Protein AF-A0A554MGL2-F1 (afdb_monomer_lite)

Foldseek 3Di:
DPVVVVVVVVVVVVVVVVVVVVVVVCVVVVDDPDDDPDDPPDDDDDDDDDDDDDDDDDPDLQFDKDKAFADPQAWEFEAAPVHRQVPPDPPPPDDDDDDPDAPQKKKKWKFFWQAADPVRRMTMTTGSDIGIDRDDDDETHDTDDSVLDGGRWIKMWMHGAPPVRHHDSHHTRYMYTHDHPVSSVVRVVVVVD

Structure (mmCIF, N/CA/C/O backbone):
data_AF-A0A554MGL2-F1
#
_entry.id   AF-A0A554MGL2-F1
#
loop_
_atom_site.group_PDB
_atom_site.id
_atom_site.type_symbol
_atom_site.label_atom_id
_atom_site.label_alt_id
_atom_site.label_comp_id
_atom_site.label_asym_id
_atom_site.label_entity_id
_atom_site.label_seq_id
_atom_site.pdbx_PDB_ins_code
_atom_site.Cartn_x
_atom_site.Cartn_y
_atom_site.Cartn_z
_atom_site.occupancy
_atom_site.B_iso_or_equiv
_atom_site.auth_seq_id
_atom_site.auth_comp_id
_atom_site.auth_asym_id
_atom_site.auth_atom_id
_atom_site.pdbx_PDB_model_num
ATOM 1 N N . MET A 1 1 ? 42.788 -25.559 46.592 1.00 55.12 1 MET A N 1
ATOM 2 C CA . MET A 1 1 ? 42.283 -26.409 45.483 1.00 55.12 1 MET A CA 1
ATOM 3 C C . MET A 1 1 ? 41.219 -25.707 44.618 1.00 55.12 1 MET A C 1
ATOM 5 O O . MET A 1 1 ? 40.529 -26.369 43.861 1.00 55.12 1 MET A O 1
ATOM 9 N N . THR A 1 2 ? 41.114 -24.373 44.649 1.00 57.44 2 THR A N 1
ATOM 10 C CA . THR A 1 2 ? 39.967 -23.635 44.075 1.00 57.44 2 THR A CA 1
ATOM 11 C C . THR A 1 2 ? 40.204 -23.134 42.642 1.00 57.44 2 THR A C 1
ATOM 13 O O . THR A 1 2 ? 39.276 -23.071 41.843 1.00 57.44 2 THR A O 1
ATOM 16 N N . ASN A 1 3 ? 41.461 -22.876 42.265 1.00 60.62 3 ASN A N 1
ATOM 17 C CA . ASN A 1 3 ? 41.794 -22.294 40.956 1.00 60.62 3 ASN A CA 1
ATOM 18 C C . ASN A 1 3 ? 41.557 -23.266 39.789 1.00 60.62 3 ASN A C 1
ATOM 20 O O . ASN A 1 3 ? 41.194 -22.839 38.701 1.00 60.62 3 ASN A O 1
ATOM 24 N N . LYS A 1 4 ? 41.696 -24.579 40.021 1.00 63.41 4 LYS A N 1
ATOM 25 C CA . LYS A 1 4 ? 41.492 -25.602 38.980 1.00 63.41 4 LYS A CA 1
ATOM 26 C C . LYS A 1 4 ? 40.021 -25.738 38.570 1.00 63.41 4 LYS A C 1
ATOM 28 O O . LYS A 1 4 ? 39.743 -25.978 37.401 1.00 63.41 4 LYS A O 1
ATOM 33 N N . LEU A 1 5 ? 39.094 -25.545 39.513 1.00 68.38 5 LEU A N 1
ATOM 34 C CA . LEU A 1 5 ? 37.655 -25.573 39.237 1.00 68.38 5 LEU A CA 1
ATOM 35 C C . LEU A 1 5 ? 37.225 -24.335 38.449 1.00 68.38 5 LEU A C 1
ATOM 37 O O . LEU A 1 5 ? 36.499 -24.461 37.474 1.00 68.38 5 LEU A O 1
ATOM 41 N N . PHE A 1 6 ? 37.741 -23.156 38.807 1.00 73.06 6 PHE A N 1
ATOM 42 C CA . PHE A 1 6 ? 37.415 -21.914 38.105 1.00 73.06 6 PHE A CA 1
ATOM 43 C C . PHE A 1 6 ? 37.906 -21.918 36.650 1.00 73.06 6 PHE A C 1
ATOM 45 O O . PHE A 1 6 ? 37.160 -21.561 35.740 1.00 73.06 6 PHE A O 1
ATOM 52 N N . THR A 1 7 ? 39.128 -22.409 36.409 1.00 75.44 7 THR A N 1
ATOM 53 C CA . THR A 1 7 ? 39.652 -22.585 35.048 1.00 75.44 7 THR A CA 1
ATOM 54 C C . THR A 1 7 ? 38.822 -23.590 34.247 1.00 75.44 7 THR A C 1
ATOM 56 O O . THR A 1 7 ? 38.520 -23.326 33.086 1.00 75.44 7 THR A O 1
ATOM 59 N N . ALA A 1 8 ? 38.397 -24.704 34.853 1.00 78.62 8 ALA A N 1
ATOM 60 C CA . ALA A 1 8 ? 37.546 -25.683 34.177 1.00 78.62 8 ALA A CA 1
ATOM 61 C C . ALA A 1 8 ? 36.187 -25.082 33.774 1.00 78.62 8 ALA A C 1
ATOM 63 O O . ALA A 1 8 ? 35.752 -25.266 32.638 1.00 78.62 8 ALA A O 1
ATOM 64 N N . THR A 1 9 ? 35.553 -24.301 34.655 1.00 82.81 9 THR A N 1
ATOM 65 C CA . THR A 1 9 ? 34.273 -23.640 34.362 1.00 82.81 9 THR A CA 1
ATOM 66 C C . THR A 1 9 ? 34.389 -22.641 33.211 1.00 82.81 9 THR A C 1
ATOM 68 O O . THR A 1 9 ? 33.529 -22.627 32.334 1.00 82.81 9 THR A O 1
ATOM 71 N N . ILE A 1 10 ? 35.461 -21.839 33.168 1.00 84.06 10 ILE A N 1
ATOM 72 C CA . ILE A 1 10 ? 35.683 -20.870 32.082 1.00 84.06 10 ILE A CA 1
ATOM 73 C C . ILE A 1 10 ? 35.871 -21.584 30.742 1.00 84.06 10 ILE A C 1
ATOM 75 O O . ILE A 1 10 ? 35.271 -21.184 29.747 1.00 84.06 10 ILE A O 1
ATOM 79 N N . VAL A 1 11 ? 36.660 -22.661 30.710 1.00 85.31 11 VAL A N 1
ATOM 80 C CA . VAL A 1 11 ? 36.894 -23.428 29.477 1.00 85.31 11 VAL A CA 1
ATOM 81 C C . VAL A 1 11 ? 35.590 -24.035 28.952 1.00 85.31 11 VAL A C 1
ATOM 83 O O . VAL A 1 11 ? 35.324 -23.959 27.754 1.00 85.31 11 VAL A O 1
ATOM 86 N N . ILE A 1 12 ? 34.735 -24.563 29.835 1.00 86.94 12 ILE A N 1
ATOM 87 C CA . ILE A 1 12 ? 33.415 -25.087 29.452 1.00 86.94 12 ILE A CA 1
ATOM 88 C C . ILE A 1 12 ? 32.530 -23.970 28.879 1.00 86.94 12 ILE A C 1
ATOM 90 O O . ILE A 1 12 ? 31.910 -24.159 27.835 1.00 86.94 12 ILE A O 1
ATOM 94 N N . LEU A 1 13 ? 32.507 -22.793 29.510 1.00 86.62 13 LEU A N 1
ATOM 95 C CA . LEU A 1 13 ? 31.715 -21.647 29.050 1.00 86.62 13 LEU A CA 1
ATOM 96 C C . LEU A 1 13 ? 32.140 -21.162 27.657 1.00 86.62 13 LEU A C 1
ATOM 98 O O . LEU A 1 13 ? 31.287 -20.893 26.812 1.00 86.62 13 LEU A O 1
ATOM 102 N N . VAL A 1 14 ? 33.448 -21.111 27.392 1.00 88.94 14 VAL A N 1
ATOM 103 C CA . VAL A 1 14 ? 33.987 -20.745 26.074 1.00 88.94 14 VAL A CA 1
ATOM 104 C C . VAL A 1 14 ? 33.602 -21.783 25.018 1.00 88.94 14 VAL A C 1
ATOM 106 O O . VAL A 1 14 ? 33.160 -21.410 23.933 1.00 88.94 14 VAL A O 1
ATOM 109 N N . LEU A 1 15 ? 33.694 -23.079 25.332 1.00 88.25 15 LEU A N 1
ATOM 110 C CA . LEU A 1 15 ? 33.291 -24.144 24.406 1.00 88.25 15 LEU A CA 1
ATOM 111 C C . LEU A 1 15 ? 31.791 -24.094 24.079 1.00 88.25 15 LEU A C 1
ATOM 113 O O . LEU A 1 15 ? 31.415 -24.268 22.920 1.00 88.25 15 LEU A O 1
ATOM 117 N N . VAL A 1 16 ? 30.939 -23.795 25.065 1.00 88.00 16 VAL A N 1
ATOM 118 C CA . VAL A 1 16 ? 29.492 -23.623 24.854 1.00 88.00 16 VAL A CA 1
ATOM 119 C C . VAL A 1 16 ? 29.201 -22.406 23.971 1.00 88.00 16 VAL A C 1
ATOM 121 O O . VAL A 1 16 ? 28.399 -22.508 23.044 1.00 88.00 16 VAL A O 1
ATOM 124 N N . ALA A 1 17 ? 29.881 -21.277 24.196 1.00 87.00 17 ALA A N 1
ATOM 125 C CA . ALA A 1 17 ? 29.710 -20.073 23.384 1.00 87.00 17 ALA A CA 1
ATOM 126 C C . ALA A 1 17 ? 30.135 -20.289 21.919 1.00 87.00 17 ALA A C 1
ATOM 128 O O . ALA A 1 17 ? 29.420 -19.883 21.003 1.00 87.00 17 ALA A O 1
ATOM 129 N N . VAL A 1 18 ? 31.255 -20.985 21.687 1.00 85.75 18 VAL A N 1
ATOM 130 C CA . VAL A 1 18 ? 31.715 -21.342 20.333 1.00 85.75 18 VAL A CA 1
ATOM 131 C C . VAL A 1 18 ? 30.748 -22.326 19.666 1.00 85.75 18 VAL A C 1
ATOM 133 O O . VAL A 1 18 ? 30.423 -22.153 18.492 1.00 85.75 18 VAL A O 1
ATOM 136 N N . GLY A 1 19 ? 30.232 -23.312 20.406 1.00 82.38 19 GLY A N 1
ATOM 137 C CA . GLY A 1 19 ? 29.232 -24.258 19.902 1.00 82.38 19 GLY A CA 1
ATOM 138 C C . GLY A 1 19 ? 27.921 -23.582 19.488 1.00 82.38 19 GLY A C 1
ATOM 139 O O . GLY A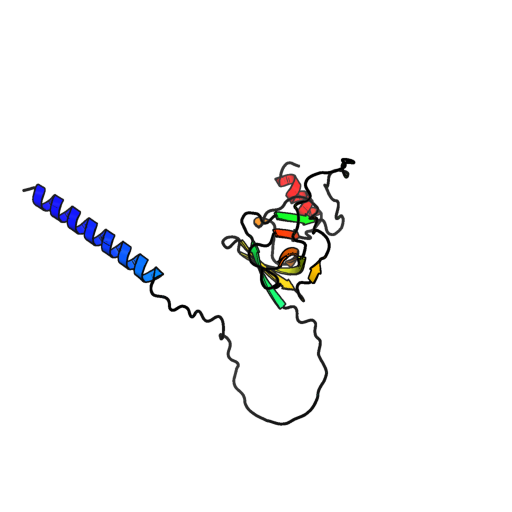 1 19 ? 27.411 -23.846 18.399 1.00 82.38 19 GLY A O 1
ATOM 140 N N . LEU A 1 20 ? 27.408 -22.660 20.309 1.00 81.62 20 LEU A N 1
ATOM 141 C CA . LEU A 1 20 ? 26.213 -21.866 19.998 1.00 81.62 20 LEU A CA 1
ATOM 142 C C . LEU A 1 20 ? 26.442 -20.938 18.797 1.00 81.62 20 LEU A C 1
ATOM 144 O O . LEU A 1 20 ? 25.592 -20.866 17.910 1.00 81.62 20 LEU A O 1
ATOM 148 N N . GLY A 1 21 ? 27.605 -20.283 18.725 1.00 77.88 21 GLY A N 1
ATOM 149 C CA . GLY A 1 21 ? 27.986 -19.462 17.575 1.00 77.88 21 GLY A CA 1
ATOM 150 C C . GLY A 1 21 ? 28.057 -20.273 16.278 1.00 77.88 21 GLY A C 1
ATOM 151 O O . GLY A 1 21 ? 27.522 -19.849 15.255 1.00 77.88 21 GLY A O 1
ATOM 152 N N . TYR A 1 22 ? 28.642 -21.474 16.327 1.00 78.56 22 TYR A N 1
ATOM 153 C CA . TYR A 1 22 ? 28.703 -22.385 15.183 1.00 78.56 22 TYR A CA 1
ATOM 154 C C . TYR A 1 22 ? 27.318 -22.904 14.770 1.00 78.56 22 TYR A C 1
ATOM 156 O O . TYR A 1 22 ? 27.037 -23.009 13.577 1.00 78.56 22 TYR A O 1
ATOM 164 N N . PHE A 1 23 ? 26.429 -23.184 15.728 1.00 77.44 23 PHE A N 1
ATOM 165 C CA . PHE A 1 23 ? 25.054 -23.613 15.458 1.00 77.44 23 PHE A CA 1
ATOM 166 C C . PHE A 1 23 ? 24.235 -22.524 14.744 1.00 77.44 23 PHE A C 1
ATOM 168 O O . PHE A 1 23 ? 23.606 -22.802 13.721 1.00 77.44 23 PHE A O 1
ATOM 175 N N . ILE A 1 24 ? 24.308 -21.273 15.215 1.00 71.88 24 ILE A N 1
ATOM 176 C CA . ILE A 1 24 ? 23.659 -20.120 14.563 1.00 71.88 24 ILE A CA 1
ATOM 177 C C . ILE A 1 24 ? 24.274 -19.866 13.178 1.00 71.88 24 ILE A C 1
ATOM 179 O O . ILE A 1 24 ? 23.554 -19.630 12.206 1.00 71.88 24 ILE A O 1
ATOM 183 N N . TYR A 1 25 ? 25.601 -19.969 13.051 1.00 72.06 25 TYR A N 1
ATOM 184 C CA . TYR A 1 25 ? 26.279 -19.833 11.763 1.00 72.06 25 TYR A CA 1
ATOM 185 C C . TYR A 1 25 ? 25.830 -20.909 10.766 1.00 72.06 25 TYR A C 1
ATOM 187 O O . TYR A 1 25 ? 25.525 -20.576 9.623 1.00 72.06 25 TYR A O 1
ATOM 195 N N . ARG A 1 26 ? 25.707 -22.178 11.185 1.00 64.50 26 ARG A N 1
ATOM 196 C CA . ARG A 1 26 ? 25.187 -23.278 10.350 1.00 64.50 26 ARG A CA 1
ATOM 197 C C . ARG A 1 26 ? 23.728 -23.087 9.941 1.00 64.50 26 ARG A C 1
ATOM 199 O O . ARG A 1 26 ? 23.400 -23.435 8.812 1.00 64.50 26 ARG A O 1
ATOM 206 N N . GLN A 1 27 ? 22.874 -22.505 10.789 1.00 60.88 27 GLN A N 1
ATOM 207 C CA . GLN A 1 27 ? 21.523 -22.110 10.366 1.00 60.88 27 GLN A CA 1
ATOM 208 C C . GLN A 1 27 ? 21.554 -21.061 9.246 1.00 60.88 27 GLN A C 1
ATOM 210 O O . GLN A 1 27 ? 20.728 -21.115 8.342 1.00 60.88 27 GLN A O 1
ATOM 215 N N . LYS A 1 28 ? 22.523 -20.138 9.267 1.00 51.00 28 LYS A N 1
ATOM 216 C CA . LYS A 1 28 ? 22.634 -19.068 8.265 1.00 51.00 28 LYS A CA 1
ATOM 217 C C . LYS A 1 28 ? 23.408 -19.465 6.997 1.00 51.00 28 LYS A C 1
ATOM 219 O O . LYS A 1 28 ? 23.299 -18.776 5.992 1.00 51.00 28 LYS A O 1
ATOM 224 N N . SER A 1 29 ? 24.185 -20.551 7.028 1.00 50.97 29 SER A N 1
ATOM 225 C CA . SER A 1 29 ? 25.091 -20.966 5.935 1.00 50.97 29 SER A CA 1
ATOM 226 C C . SER A 1 29 ? 24.771 -22.339 5.322 1.00 50.97 29 SER A C 1
ATOM 228 O O . SER A 1 29 ? 25.554 -22.858 4.531 1.00 50.97 29 SER A O 1
ATOM 230 N N . GLY A 1 30 ? 23.619 -22.926 5.661 1.00 43.62 30 GLY A N 1
ATOM 231 C CA . GLY A 1 30 ? 23.179 -24.248 5.198 1.00 43.62 30 GLY A CA 1
ATOM 232 C C . GLY A 1 30 ? 21.881 -24.257 4.386 1.00 43.62 30 GLY A C 1
ATOM 233 O O . GLY A 1 30 ? 21.158 -25.247 4.450 1.00 43.62 30 GLY A O 1
ATOM 234 N N . GLY A 1 31 ? 21.568 -23.181 3.661 1.00 37.28 31 GLY A N 1
ATOM 235 C CA . GLY A 1 31 ? 20.477 -23.144 2.685 1.00 37.28 31 GLY A CA 1
ATOM 236 C C . GLY A 1 31 ? 21.038 -23.063 1.263 1.00 37.28 31 GLY A C 1
ATOM 237 O O . GLY A 1 31 ? 21.762 -22.109 0.979 1.00 37.28 31 GLY A O 1
ATOM 238 N N . PRO A 1 32 ? 20.747 -24.024 0.368 1.00 39.50 32 PRO A N 1
ATOM 239 C CA . PRO A 1 32 ? 20.912 -23.817 -1.065 1.00 39.50 32 PRO A CA 1
ATOM 240 C C . PRO A 1 32 ? 20.108 -22.580 -1.474 1.00 39.50 32 PRO A C 1
ATOM 242 O O . PRO A 1 32 ? 18.992 -22.382 -0.993 1.00 39.50 32 PRO A O 1
ATOM 245 N N . ASN A 1 33 ? 20.666 -21.772 -2.371 1.00 42.94 33 ASN A N 1
ATOM 246 C CA . ASN A 1 33 ? 19.960 -20.712 -3.087 1.00 42.94 33 ASN A CA 1
ATOM 247 C C . ASN A 1 33 ? 18.931 -21.312 -4.065 1.00 42.94 33 ASN A C 1
ATOM 249 O O . ASN A 1 33 ? 19.055 -21.123 -5.265 1.00 42.94 33 ASN A O 1
ATOM 253 N N . ASP A 1 34 ? 17.956 -22.057 -3.548 1.00 39.66 34 ASP A N 1
ATOM 254 C CA . ASP A 1 34 ? 16.814 -22.599 -4.282 1.00 39.66 34 ASP A CA 1
ATOM 255 C C . ASP A 1 34 ? 15.641 -22.747 -3.302 1.00 39.66 34 ASP A C 1
ATOM 257 O O . ASP A 1 34 ? 15.371 -23.812 -2.744 1.00 39.66 34 ASP A O 1
ATOM 261 N N . LEU A 1 35 ? 14.946 -21.639 -3.051 1.00 38.81 35 LEU A N 1
ATOM 262 C CA . LEU A 1 35 ? 13.555 -21.678 -2.608 1.00 38.81 35 LEU A CA 1
ATOM 263 C C . LEU A 1 35 ? 12.727 -21.255 -3.825 1.00 38.81 35 LEU A C 1
ATOM 265 O O . LEU A 1 35 ? 12.575 -20.071 -4.098 1.00 38.81 35 LEU A O 1
ATOM 269 N N . LEU A 1 36 ? 12.366 -22.194 -4.704 1.00 40.03 36 LEU A N 1
ATOM 270 C CA . LEU A 1 36 ? 11.113 -22.954 -4.592 1.00 40.03 36 LEU A CA 1
ATOM 271 C C . LEU A 1 36 ? 9.933 -22.052 -4.204 1.00 40.03 36 LEU A C 1
ATOM 273 O O . LEU A 1 36 ? 9.368 -22.181 -3.121 1.00 40.03 36 LEU A O 1
ATOM 277 N N . PHE A 1 37 ? 9.541 -21.165 -5.120 1.00 39.22 37 PHE A N 1
ATOM 278 C CA . PHE A 1 37 ? 8.182 -20.611 -5.155 1.00 39.22 37 PHE A CA 1
ATOM 279 C C . PHE A 1 37 ? 7.355 -21.150 -6.331 1.00 39.22 37 PHE A C 1
ATOM 281 O O . PHE A 1 37 ? 6.332 -20.584 -6.701 1.00 39.22 37 PHE A O 1
ATOM 288 N N . GLU A 1 38 ? 7.753 -22.300 -6.877 1.00 35.41 38 GLU A N 1
ATOM 289 C CA . GLU A 1 38 ? 6.932 -23.089 -7.787 1.00 35.41 38 GLU A CA 1
ATOM 290 C C . GLU A 1 38 ? 6.540 -24.410 -7.119 1.00 35.41 38 GLU A C 1
ATOM 292 O O . GLU A 1 38 ? 7.384 -25.172 -6.651 1.00 35.41 38 GLU A O 1
ATOM 297 N N . ARG A 1 39 ? 5.236 -24.707 -7.156 1.00 37.31 39 ARG A N 1
ATOM 298 C CA . ARG A 1 39 ? 4.650 -26.051 -7.014 1.00 37.31 39 ARG A CA 1
ATOM 299 C C . ARG A 1 39 ? 4.358 -26.572 -5.590 1.00 37.31 39 ARG A C 1
ATOM 301 O O . ARG A 1 39 ? 4.793 -27.640 -5.172 1.00 37.31 39 ARG A O 1
ATOM 308 N N . ARG A 1 40 ? 3.415 -25.915 -4.914 1.00 38.41 40 ARG A N 1
ATOM 309 C CA . ARG A 1 40 ? 2.209 -26.593 -4.388 1.00 38.41 40 ARG A CA 1
ATOM 310 C C . ARG A 1 40 ? 1.059 -25.793 -4.994 1.00 38.41 40 ARG A C 1
ATOM 312 O O . ARG A 1 40 ? 0.946 -24.625 -4.673 1.00 38.41 40 ARG A O 1
ATOM 319 N N . PHE A 1 41 ? 0.364 -26.247 -6.030 1.00 41.66 41 PHE A N 1
ATOM 320 C CA . PHE A 1 41 ? -0.569 -27.365 -5.997 1.00 41.66 41 PHE A CA 1
ATOM 321 C C . PHE A 1 41 ? -0.582 -28.092 -7.359 1.00 41.66 41 PHE A C 1
ATOM 323 O O . PHE A 1 41 ? -0.975 -27.502 -8.358 1.00 41.66 41 PHE A O 1
ATOM 330 N N . SER A 1 42 ? -0.181 -29.371 -7.391 1.00 33.31 42 SER A N 1
ATOM 331 C CA . SER A 1 42 ? -0.716 -30.331 -8.375 1.00 33.31 42 SER A CA 1
ATOM 332 C C . SER A 1 42 ? -2.166 -30.595 -7.955 1.00 33.31 42 SER A C 1
ATOM 334 O O . SER A 1 42 ? -2.408 -30.937 -6.799 1.00 33.31 42 SER A O 1
ATOM 336 N N . SER A 1 43 ? -3.164 -30.211 -8.749 1.00 36.00 43 SER A N 1
ATOM 337 C CA . SER A 1 43 ? -3.663 -30.970 -9.903 1.00 36.00 43 SER A CA 1
ATOM 338 C C . SER A 1 43 ? -4.063 -32.385 -9.489 1.00 36.00 43 SER A C 1
ATOM 340 O O . SER A 1 43 ? -3.218 -33.271 -9.397 1.00 36.00 43 SER A O 1
ATOM 342 N N . SER A 1 44 ? -5.363 -32.568 -9.237 1.00 37.22 44 SER A N 1
ATOM 343 C CA . SER A 1 44 ? -6.002 -33.878 -9.341 1.00 37.22 44 SER A CA 1
ATOM 344 C C . SER A 1 44 ? -5.831 -34.405 -10.762 1.00 37.22 44 SER A C 1
ATOM 346 O O . SER A 1 44 ? -6.104 -33.692 -11.727 1.00 37.22 44 SER A O 1
ATOM 348 N N . ASP A 1 45 ? -5.405 -35.659 -10.855 1.00 36.25 45 ASP A N 1
ATOM 349 C CA . ASP A 1 45 ? -5.341 -36.464 -12.069 1.00 36.25 45 ASP A CA 1
ATOM 350 C C . ASP A 1 45 ? -6.690 -36.550 -12.799 1.00 36.25 45 ASP A C 1
ATOM 352 O O . ASP A 1 45 ? -7.699 -36.943 -12.206 1.00 36.25 45 ASP A O 1
ATOM 356 N N . SER A 1 46 ? -6.683 -36.309 -14.114 1.00 32.62 46 SER A N 1
ATOM 357 C CA . SER A 1 46 ? -7.191 -37.266 -15.115 1.00 32.62 46 SER A CA 1
ATOM 358 C C . SER A 1 46 ? -6.888 -36.821 -16.558 1.00 32.62 46 SER A C 1
ATOM 360 O O . SER A 1 46 ? -6.643 -35.637 -16.791 1.00 32.62 46 SER A O 1
ATOM 362 N N . PRO A 1 47 ? -6.830 -37.765 -17.522 1.00 40.94 47 PRO A N 1
ATOM 363 C CA . PRO A 1 47 ? -5.884 -37.702 -18.632 1.00 40.94 47 PRO A CA 1
ATOM 364 C C . PRO A 1 47 ? -6.495 -37.349 -20.002 1.00 40.94 47 PRO A C 1
ATOM 366 O O . PRO A 1 47 ? -7.661 -37.613 -20.268 1.00 40.94 47 PRO A O 1
ATOM 369 N N . GLN A 1 48 ? -5.606 -36.855 -20.873 1.00 34.72 48 GLN A N 1
ATOM 370 C CA . GLN A 1 48 ? -5.477 -37.137 -22.311 1.00 34.72 48 GLN A CA 1
ATOM 371 C C . GLN A 1 48 ? -6.665 -36.854 -23.249 1.00 34.72 48 GLN A C 1
ATOM 373 O O . GLN A 1 48 ? -7.642 -37.594 -23.281 1.00 34.72 48 GLN A O 1
ATOM 378 N N . SER A 1 49 ? -6.463 -35.893 -24.158 1.00 31.70 49 SER A N 1
ATOM 379 C CA . SER A 1 49 ? -6.573 -36.076 -25.620 1.00 31.70 49 SER A CA 1
ATOM 380 C C . SER A 1 49 ? -5.963 -34.864 -26.334 1.00 31.70 49 SER A C 1
ATOM 382 O O . SER A 1 49 ? -6.341 -33.727 -26.064 1.00 31.70 49 SER A O 1
ATOM 384 N N . GLU A 1 50 ? -4.997 -35.116 -27.217 1.00 41.72 50 GLU A N 1
ATOM 385 C CA . GLU A 1 50 ? -4.626 -34.205 -28.304 1.00 41.72 50 GLU A CA 1
ATOM 386 C C . GLU A 1 50 ? -5.831 -34.059 -29.249 1.00 41.72 50 GLU A C 1
ATOM 388 O O . GLU A 1 50 ? -6.451 -35.071 -29.567 1.00 41.72 50 GLU A O 1
ATOM 393 N N . ASP A 1 51 ? -6.190 -32.842 -29.661 1.00 29.98 51 ASP A N 1
ATOM 394 C CA . ASP A 1 51 ? -6.174 -32.392 -31.065 1.00 29.98 51 ASP A CA 1
ATOM 395 C C . ASP A 1 51 ? -6.835 -30.999 -31.208 1.00 29.98 51 ASP A C 1
ATOM 397 O O . ASP A 1 51 ? -7.776 -30.635 -30.507 1.00 29.98 51 ASP A O 1
ATOM 401 N N . THR A 1 52 ? -6.235 -30.242 -32.116 1.00 41.75 52 THR A N 1
ATOM 402 C CA . THR A 1 52 ? -6.525 -28.953 -32.756 1.00 41.75 52 THR A CA 1
ATOM 403 C C . THR A 1 52 ? -7.884 -28.244 -32.607 1.00 41.75 52 THR A C 1
ATOM 405 O O . THR A 1 52 ? -8.961 -28.818 -32.734 1.00 41.75 52 THR A O 1
ATOM 408 N N . SER A 1 53 ? -7.759 -26.907 -32.601 1.00 35.47 53 SER A N 1
ATOM 409 C CA . SER A 1 53 ? -8.575 -25.898 -33.313 1.00 35.47 53 SER A CA 1
ATOM 410 C C . SER A 1 53 ? -9.198 -24.829 -32.413 1.00 35.47 53 SER A C 1
ATOM 412 O O . SER A 1 53 ? -9.979 -25.115 -31.513 1.00 35.47 53 SER A O 1
ATOM 414 N N . ASP A 1 54 ? -8.819 -23.586 -32.720 1.00 42.94 54 ASP A N 1
ATOM 415 C CA . ASP A 1 54 ? -9.509 -22.315 -32.493 1.00 42.94 54 ASP A CA 1
ATOM 416 C C . ASP A 1 54 ? -10.697 -22.304 -31.522 1.00 42.94 54 ASP A C 1
ATOM 418 O O . ASP A 1 54 ? -11.796 -22.759 -31.833 1.00 42.94 54 ASP A O 1
ATOM 422 N N . THR A 1 55 ? -10.535 -21.600 -30.400 1.00 35.12 55 THR A N 1
ATOM 423 C CA . THR A 1 55 ? -11.642 -20.866 -29.776 1.00 35.12 55 THR A CA 1
ATOM 424 C C . THR A 1 55 ? -11.109 -19.610 -29.093 1.00 35.12 55 THR A C 1
ATOM 426 O O . THR A 1 55 ? -10.530 -19.631 -28.011 1.00 35.12 55 THR A O 1
ATOM 429 N N . GLN A 1 56 ? -11.343 -18.487 -29.759 1.00 53.81 56 GLN A N 1
ATOM 430 C CA . GLN A 1 56 ? -11.426 -17.162 -29.169 1.00 53.81 56 GLN A CA 1
ATOM 431 C C . GLN A 1 56 ? -12.629 -17.127 -28.209 1.00 53.81 56 GLN A C 1
ATOM 433 O O . GLN A 1 56 ? -13.754 -17.198 -28.688 1.00 53.81 56 GLN A O 1
ATOM 438 N N . ALA A 1 57 ? -12.423 -17.004 -26.891 1.00 38.56 57 ALA A N 1
ATOM 439 C CA . ALA A 1 57 ? -13.388 -16.409 -25.948 1.00 38.56 57 ALA A CA 1
ATOM 440 C C . ALA A 1 57 ? -12.866 -16.459 -24.503 1.00 38.56 57 ALA A C 1
ATOM 442 O O . ALA A 1 57 ? -12.685 -17.537 -23.947 1.00 38.56 57 ALA A O 1
ATOM 443 N N . GLY A 1 58 ? -12.711 -15.286 -23.880 1.00 35.59 58 GLY A N 1
ATOM 444 C CA . GLY A 1 58 ? -12.543 -15.170 -22.431 1.00 35.59 58 GLY A CA 1
ATOM 445 C C . GLY A 1 58 ? -11.486 -14.169 -21.978 1.00 35.59 58 GLY A C 1
ATOM 446 O O . GLY A 1 58 ? -10.659 -14.516 -21.149 1.00 35.59 58 GLY A O 1
ATOM 447 N N . ALA A 1 59 ? -11.509 -12.923 -22.465 1.00 43.12 59 ALA A N 1
ATOM 448 C CA . ALA A 1 59 ? -10.889 -11.823 -21.724 1.00 43.12 59 ALA A CA 1
ATOM 449 C C . ALA A 1 59 ? -11.764 -11.528 -20.492 1.00 43.12 59 ALA A C 1
ATOM 451 O O . ALA A 1 59 ? -12.521 -10.562 -20.463 1.00 43.12 59 ALA A O 1
ATOM 452 N N . GLY A 1 60 ? -11.758 -12.441 -19.520 1.00 44.25 60 GLY A N 1
ATOM 453 C CA . GLY A 1 60 ? -12.125 -12.084 -18.161 1.00 44.25 60 GLY A CA 1
ATOM 454 C C . GLY A 1 60 ? -11.014 -11.184 -17.645 1.00 44.25 60 GLY A C 1
ATOM 455 O O . GLY A 1 60 ? -9.845 -11.541 -17.779 1.00 44.25 60 GLY A O 1
ATOM 456 N N . ASP A 1 61 ? -11.360 -10.014 -17.114 1.00 59.28 61 ASP A N 1
ATOM 457 C CA . ASP A 1 61 ? -10.433 -9.194 -16.334 1.00 59.28 61 ASP A CA 1
ATOM 458 C C 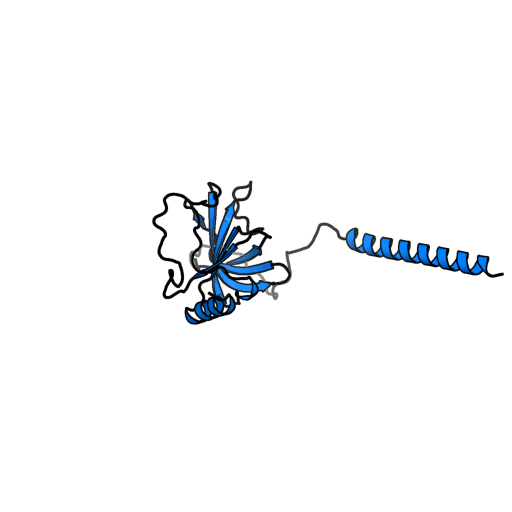. ASP A 1 61 ? -10.004 -10.011 -15.104 1.00 59.28 61 ASP A C 1
ATOM 460 O O . ASP A 1 61 ? -10.608 -9.949 -14.030 1.00 59.28 61 ASP A O 1
ATOM 464 N N . GLU A 1 62 ? -9.006 -10.875 -15.284 1.00 77.38 62 GLU A N 1
ATOM 465 C CA . GLU A 1 62 ? -8.430 -11.661 -14.209 1.00 77.38 62 GLU A CA 1
ATOM 466 C C . GLU A 1 62 ? -7.618 -10.712 -13.340 1.00 77.38 62 GLU A C 1
ATOM 468 O O . GLU A 1 62 ? -6.471 -10.371 -13.643 1.00 77.38 62 GLU A O 1
ATOM 473 N N . LYS A 1 63 ? -8.235 -10.264 -12.244 1.00 87.06 63 LYS A N 1
ATOM 474 C CA . LYS A 1 63 ? -7.510 -9.559 -11.195 1.00 87.06 63 LYS A CA 1
ATOM 475 C C . LYS A 1 63 ? -6.362 -10.442 -10.711 1.00 87.06 63 LYS A C 1
ATOM 477 O O . LYS A 1 63 ? -6.576 -11.551 -10.220 1.00 87.06 63 LYS A O 1
ATOM 482 N N . LYS A 1 64 ? -5.149 -9.918 -10.810 1.00 93.88 64 LYS A N 1
ATOM 483 C CA . LYS A 1 64 ? -3.918 -10.522 -10.310 1.00 93.88 64 LYS A CA 1
ATOM 484 C C . LYS A 1 64 ? -3.658 -10.071 -8.886 1.00 93.88 64 LYS A C 1
ATOM 486 O O . LYS A 1 64 ? -4.140 -9.033 -8.431 1.00 93.88 64 LYS A O 1
ATOM 491 N N . GLU A 1 65 ? -2.870 -10.859 -8.179 1.00 96.12 65 GLU A N 1
ATOM 492 C CA . GLU A 1 65 ? -2.432 -10.507 -6.841 1.00 96.12 65 GLU A CA 1
ATOM 493 C C . GLU A 1 65 ? -1.040 -9.887 -6.868 1.00 96.12 65 GLU A C 1
ATOM 495 O O . GLU A 1 65 ? -0.148 -10.362 -7.570 1.00 96.12 65 GLU A O 1
ATOM 500 N N . PHE A 1 66 ? -0.852 -8.845 -6.066 1.00 96.62 66 PHE A N 1
ATOM 501 C CA . PHE A 1 66 ? 0.418 -8.141 -5.932 1.00 96.62 66 PHE A CA 1
ATOM 502 C C . PHE A 1 66 ? 0.780 -8.008 -4.458 1.00 96.62 66 PHE A C 1
ATOM 504 O O . PHE A 1 66 ? -0.094 -7.792 -3.616 1.00 96.62 66 PHE A O 1
ATOM 511 N N . LEU A 1 67 ? 2.073 -8.112 -4.154 1.00 97.19 67 LEU A N 1
ATOM 512 C CA . LEU A 1 67 ? 2.625 -7.846 -2.831 1.00 97.19 67 LEU A CA 1
ATOM 513 C C . LEU A 1 67 ? 3.355 -6.505 -2.861 1.00 97.19 67 LEU A C 1
ATOM 515 O O . LEU A 1 67 ? 4.369 -6.365 -3.537 1.00 97.19 67 LEU A O 1
ATOM 519 N N . LEU A 1 68 ? 2.834 -5.530 -2.126 1.00 97.25 68 LEU A N 1
ATOM 520 C CA . LEU A 1 68 ? 3.437 -4.215 -1.959 1.00 97.25 68 LEU A CA 1
ATOM 521 C C . LEU A 1 68 ? 4.241 -4.200 -0.661 1.00 97.25 68 LEU A C 1
ATOM 523 O O . LEU A 1 68 ? 3.663 -4.394 0.407 1.00 97.25 68 LEU A O 1
ATOM 527 N N . VAL A 1 69 ? 5.544 -3.941 -0.734 1.00 97.06 69 VAL A N 1
ATOM 528 C CA . VAL A 1 69 ? 6.413 -3.841 0.447 1.00 97.06 69 VAL A CA 1
ATOM 529 C C . VAL A 1 69 ? 6.698 -2.372 0.742 1.00 97.06 69 VAL A C 1
ATOM 531 O O . VAL A 1 69 ? 7.163 -1.624 -0.123 1.00 97.06 69 VAL A O 1
ATOM 534 N N . LEU A 1 70 ? 6.410 -1.949 1.971 1.00 95.50 70 LEU A N 1
ATOM 535 C CA . LEU A 1 70 ? 6.575 -0.575 2.429 1.00 95.50 70 LEU A CA 1
ATOM 536 C C . LEU A 1 70 ? 7.981 -0.397 3.007 1.00 95.50 70 LEU A C 1
ATOM 538 O O . LEU A 1 70 ? 8.396 -1.119 3.917 1.00 95.50 70 LEU A O 1
ATOM 542 N N . GLY A 1 71 ? 8.700 0.602 2.510 1.00 92.62 71 GLY A N 1
ATOM 543 C CA . GLY A 1 71 ? 9.967 1.021 3.087 1.00 92.62 71 GLY A CA 1
ATOM 544 C C . GLY A 1 71 ? 9.802 2.022 4.224 1.00 92.62 71 GLY A C 1
ATOM 545 O O . GLY A 1 71 ? 8.704 2.397 4.632 1.00 92.62 71 GLY A O 1
ATOM 546 N N . GLU A 1 72 ? 10.935 2.480 4.750 1.00 90.12 72 GLU A N 1
ATOM 547 C CA . GLU A 1 72 ? 10.971 3.424 5.875 1.00 90.12 72 GLU A CA 1
ATOM 548 C C . GLU A 1 72 ? 10.366 4.790 5.532 1.00 90.12 72 GLU A C 1
ATOM 550 O O . GLU A 1 72 ? 9.820 5.456 6.407 1.00 90.12 72 GLU A O 1
ATOM 555 N N . ASN A 1 73 ? 10.422 5.171 4.255 1.00 90.38 73 ASN A N 1
ATOM 556 C CA . ASN A 1 73 ? 9.952 6.462 3.758 1.00 90.38 73 ASN A CA 1
ATOM 557 C C . ASN A 1 73 ? 8.592 6.382 3.051 1.00 90.38 73 ASN A C 1
ATOM 559 O O . ASN A 1 73 ? 8.161 7.374 2.461 1.00 90.38 73 ASN A O 1
ATOM 563 N 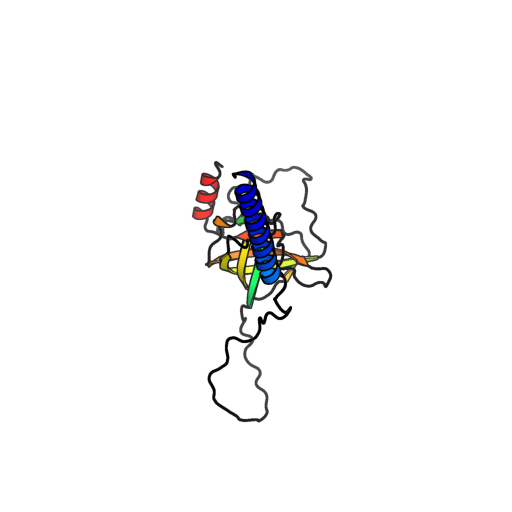N . THR A 1 74 ? 7.915 5.229 3.088 1.00 93.56 74 THR A N 1
ATOM 564 C CA . THR A 1 74 ? 6.588 5.095 2.481 1.00 93.56 74 THR A CA 1
ATOM 565 C C . THR A 1 74 ? 5.589 5.990 3.204 1.00 93.56 74 THR A C 1
ATOM 567 O O . THR A 1 74 ? 5.440 5.923 4.426 1.00 93.56 74 THR A O 1
ATOM 570 N N . GLN A 1 75 ? 4.880 6.825 2.449 1.00 93.38 75 GLN A N 1
ATOM 571 C CA . GLN A 1 75 ? 3.887 7.743 2.995 1.00 93.38 75 GLN A CA 1
ATOM 572 C C . GLN A 1 75 ? 2.472 7.223 2.739 1.00 93.38 75 GLN A C 1
ATOM 574 O O . GLN A 1 75 ? 2.110 6.909 1.604 1.00 93.38 75 GLN A O 1
ATOM 579 N N . LEU A 1 76 ? 1.674 7.140 3.806 1.00 92.88 76 LEU A N 1
ATOM 580 C CA . LEU A 1 76 ? 0.314 6.612 3.778 1.00 92.88 76 LEU A CA 1
ATOM 581 C C . LEU A 1 76 ? -0.688 7.733 4.047 1.00 92.88 76 LEU A C 1
ATOM 583 O O . LEU A 1 76 ? -0.528 8.507 4.997 1.00 92.88 76 LEU A O 1
ATOM 587 N N . PHE A 1 77 ? -1.747 7.781 3.246 1.00 91.19 77 PHE A N 1
ATOM 588 C CA . PHE A 1 77 ? -2.797 8.790 3.345 1.00 91.19 77 PHE A CA 1
ATOM 589 C C . PHE A 1 77 ? -4.186 8.170 3.232 1.00 91.19 77 PHE A C 1
ATOM 591 O O . PHE A 1 77 ? -4.367 7.169 2.544 1.00 91.19 77 PHE A O 1
ATOM 598 N N . GLY A 1 78 ? -5.170 8.765 3.902 1.00 89.00 78 GLY A N 1
ATOM 599 C CA . GLY A 1 78 ? -6.566 8.339 3.830 1.00 89.00 78 GLY A CA 1
ATOM 600 C C . GLY A 1 78 ? -7.445 9.413 3.214 1.00 89.00 78 GLY A C 1
ATOM 601 O O . GLY A 1 78 ? -7.476 10.532 3.716 1.00 89.00 78 GLY A O 1
ATOM 602 N N . ILE A 1 79 ? -8.186 9.074 2.159 1.00 86.06 79 ILE A N 1
ATOM 603 C CA . ILE A 1 79 ? -9.086 9.998 1.466 1.00 86.06 79 ILE A CA 1
ATOM 604 C C . ILE A 1 79 ? -10.544 9.567 1.609 1.00 86.06 79 ILE A C 1
ATOM 606 O O . ILE A 1 79 ? -10.875 8.394 1.440 1.00 86.06 79 ILE A O 1
ATOM 610 N N . ALA A 1 80 ? -11.432 10.511 1.932 1.00 77.44 80 ALA A N 1
ATOM 611 C CA . ALA A 1 80 ? -12.836 10.175 2.138 1.00 77.44 80 ALA A CA 1
ATOM 612 C C . ALA A 1 80 ? -13.470 9.932 0.781 1.00 77.44 80 ALA A C 1
ATOM 614 O O . ALA A 1 80 ? -13.438 10.818 -0.077 1.00 77.44 80 ALA A O 1
ATOM 615 N N . LYS A 1 81 ? -14.063 8.752 0.598 1.00 72.75 81 LYS A N 1
ATOM 616 C CA . LYS A 1 81 ? -14.696 8.379 -0.669 1.00 72.75 81 LYS A CA 1
ATOM 617 C C . LYS A 1 81 ? -15.725 9.421 -1.123 1.00 72.75 81 LYS A C 1
ATOM 619 O O . LYS A 1 81 ? -15.772 9.767 -2.299 1.00 72.75 81 LYS A O 1
ATOM 624 N N . GLU A 1 82 ? -16.513 9.948 -0.190 1.00 76.38 82 GLU A N 1
ATOM 625 C CA . GLU A 1 82 ? -17.583 10.912 -0.460 1.00 76.38 82 GLU A CA 1
ATOM 626 C C . GLU A 1 82 ? -17.098 12.370 -0.472 1.00 76.38 82 GLU A C 1
ATOM 628 O O . GLU A 1 82 ? -17.737 13.230 -1.076 1.00 76.38 82 GLU A O 1
ATOM 633 N N . ASN A 1 83 ? -15.975 12.669 0.189 1.00 72.19 83 ASN A N 1
ATOM 634 C CA . ASN A 1 83 ? -15.380 14.004 0.207 1.00 72.19 83 ASN A CA 1
ATOM 635 C C . ASN A 1 83 ? -13.844 13.921 0.177 1.00 72.19 83 ASN A C 1
ATOM 637 O O . ASN A 1 83 ? -13.199 13.919 1.231 1.00 72.19 83 ASN A O 1
ATOM 641 N N . PRO A 1 84 ? -13.252 13.927 -1.029 1.00 69.75 84 PRO A N 1
ATOM 642 C CA . PRO A 1 84 ? -11.810 13.830 -1.221 1.00 69.75 84 PRO A CA 1
ATOM 643 C C . PRO A 1 84 ? -10.980 14.933 -0.556 1.00 69.75 84 PRO A C 1
ATOM 645 O O . PRO A 1 84 ? -9.782 14.763 -0.367 1.00 69.75 84 PRO A O 1
ATOM 648 N N . TYR A 1 85 ? -11.611 16.056 -0.204 1.00 70.31 85 TYR A N 1
ATOM 649 C CA . TYR A 1 85 ? -10.972 17.220 0.413 1.00 70.31 85 TYR A CA 1
ATOM 650 C C . TYR A 1 85 ? -11.210 17.289 1.925 1.00 70.31 85 TYR A C 1
ATOM 652 O O . TYR A 1 85 ? -10.882 18.290 2.565 1.00 70.31 85 TYR A O 1
ATOM 660 N N . TYR A 1 86 ? -11.830 16.262 2.516 1.00 68.38 86 TYR A N 1
ATOM 661 C CA . TYR A 1 86 ? -12.216 16.291 3.918 1.00 68.38 86 TYR A CA 1
ATOM 662 C C . TYR A 1 86 ? -11.005 16.506 4.836 1.00 68.38 86 TYR A C 1
ATOM 664 O O . TYR A 1 86 ? -10.145 15.641 5.013 1.00 68.38 86 TYR A O 1
ATOM 672 N N . GLY A 1 87 ? -10.976 17.688 5.454 1.00 62.16 87 GLY A N 1
ATOM 673 C CA . GLY A 1 87 ? -9.967 18.087 6.421 1.00 62.16 87 GLY A CA 1
ATOM 674 C C . GLY A 1 87 ? -8.602 18.458 5.825 1.00 62.16 87 GLY A C 1
ATOM 675 O O . GLY A 1 87 ? -7.636 18.621 6.581 1.00 62.16 87 GLY A O 1
ATOM 676 N N . GLU A 1 88 ? -8.505 18.632 4.509 1.00 67.44 88 GLU A N 1
ATOM 677 C CA . GLU A 1 88 ? -7.426 19.436 3.940 1.00 67.44 88 GLU A CA 1
ATOM 678 C C . GLU A 1 88 ? -7.638 20.902 4.363 1.00 67.44 88 GLU A C 1
ATOM 680 O O . GLU A 1 88 ? -8.774 21.391 4.325 1.00 67.44 88 GLU A O 1
ATOM 685 N N . PRO A 1 89 ? -6.596 21.620 4.823 1.00 58.19 89 PRO A N 1
ATOM 686 C CA . PRO A 1 89 ? -6.708 23.064 4.981 1.00 58.19 89 PRO A CA 1
ATOM 687 C C . PRO A 1 89 ? -7.056 23.689 3.618 1.00 58.19 89 PRO A C 1
ATOM 689 O O . PRO A 1 89 ? -6.660 23.137 2.587 1.00 58.19 89 PRO A O 1
ATOM 692 N N . PRO A 1 90 ? -7.778 24.829 3.573 1.00 55.34 90 PRO A N 1
ATOM 693 C CA . PRO A 1 90 ? -8.006 25.529 2.314 1.00 55.34 90 PRO A CA 1
ATOM 694 C C . PRO A 1 90 ? -6.660 25.741 1.625 1.00 55.34 90 PRO A C 1
ATOM 696 O O . PRO A 1 90 ? -5.690 26.128 2.285 1.00 55.34 90 PRO A O 1
ATOM 699 N N . ALA A 1 91 ? -6.604 25.425 0.327 1.00 55.00 91 ALA A N 1
ATOM 700 C CA . ALA A 1 91 ? -5.379 25.499 -0.454 1.00 55.00 91 ALA A CA 1
ATOM 701 C C . ALA A 1 91 ? -4.695 26.840 -0.173 1.00 55.00 91 ALA A C 1
ATOM 703 O O . ALA A 1 91 ? -5.259 27.906 -0.430 1.00 55.00 91 ALA A O 1
ATOM 704 N N . SER A 1 92 ? -3.509 26.781 0.434 1.00 45.34 92 SER A N 1
ATOM 705 C CA . SER A 1 92 ? -2.740 27.987 0.697 1.00 45.34 92 SER A CA 1
ATOM 706 C C . SER A 1 92 ? -2.405 28.600 -0.655 1.00 45.34 92 SER A C 1
ATOM 708 O O . SER A 1 92 ? -1.828 27.934 -1.510 1.00 45.34 92 SER A O 1
ATOM 710 N N . THR A 1 93 ? -2.743 29.869 -0.864 1.00 41.69 93 THR A N 1
ATOM 711 C CA . THR A 1 93 ? -2.371 30.643 -2.062 1.00 41.69 93 THR A CA 1
ATOM 712 C C . THR A 1 93 ? -0.857 30.901 -2.157 1.00 41.69 93 THR A C 1
ATOM 714 O O . THR A 1 93 ? -0.429 31.844 -2.818 1.00 41.69 93 THR A O 1
ATOM 717 N N . SER A 1 94 ? -0.019 30.099 -1.490 1.00 38.62 94 SER A N 1
ATOM 718 C CA . SER A 1 94 ? 1.431 30.221 -1.550 1.00 38.62 94 SER A CA 1
ATOM 719 C C . SER A 1 94 ? 1.965 29.525 -2.797 1.00 38.62 94 SER A C 1
ATOM 721 O O . SER A 1 94 ? 1.929 28.302 -2.932 1.00 38.62 94 SER A O 1
ATOM 723 N N . ILE A 1 95 ? 2.494 30.346 -3.692 1.00 49.56 95 ILE A N 1
ATOM 724 C CA . ILE A 1 95 ? 3.378 29.958 -4.782 1.00 49.56 95 ILE A CA 1
ATOM 725 C C . ILE A 1 95 ? 4.595 29.238 -4.176 1.00 49.56 95 ILE A C 1
ATOM 727 O O . ILE A 1 95 ? 5.388 29.865 -3.482 1.00 49.56 95 ILE A O 1
ATOM 731 N N . GLY A 1 96 ? 4.735 27.943 -4.468 1.00 49.59 96 GLY A N 1
ATOM 732 C CA . GLY A 1 96 ? 5.964 27.168 -4.271 1.00 49.59 96 GLY A CA 1
ATOM 733 C C . GLY A 1 96 ? 6.146 26.561 -2.876 1.00 49.59 96 GLY A C 1
ATOM 734 O O . GLY A 1 96 ? 6.430 27.261 -1.912 1.00 49.59 96 GLY A O 1
ATOM 735 N N . GLY A 1 97 ? 6.061 25.235 -2.785 1.00 40.06 97 GLY A N 1
ATOM 736 C CA . GLY A 1 97 ? 6.483 24.484 -1.604 1.00 40.06 97 GLY A CA 1
ATOM 737 C C . GLY A 1 97 ? 6.716 23.021 -1.961 1.00 40.06 97 GLY A C 1
ATOM 738 O O . GLY A 1 97 ? 5.773 22.359 -2.383 1.00 40.06 97 GLY A O 1
ATOM 739 N N . ASP A 1 98 ? 7.979 22.593 -1.853 1.00 45.16 98 ASP A N 1
ATOM 740 C CA . ASP A 1 98 ? 8.538 21.239 -1.993 1.00 45.16 98 ASP A CA 1
ATOM 741 C C . ASP A 1 98 ? 7.598 20.177 -2.573 1.00 45.16 98 ASP A C 1
ATOM 743 O O . ASP A 1 98 ? 7.063 19.310 -1.878 1.00 45.16 98 ASP A O 1
ATOM 747 N N . ALA A 1 99 ? 7.456 20.207 -3.898 1.00 47.53 99 ALA A N 1
ATOM 748 C CA . ALA A 1 99 ? 7.061 19.014 -4.619 1.00 47.53 99 ALA A CA 1
ATOM 749 C C . ALA A 1 99 ? 8.177 17.985 -4.411 1.00 47.53 99 ALA A C 1
ATOM 751 O O . ALA A 1 99 ? 9.300 18.191 -4.875 1.00 47.53 99 ALA A O 1
ATOM 752 N N . VAL A 1 100 ? 7.879 16.893 -3.702 1.00 53.25 100 VAL A N 1
ATOM 753 C CA . VAL A 1 100 ? 8.741 15.709 -3.710 1.00 53.25 100 VAL A CA 1
ATOM 754 C C . VAL A 1 100 ? 8.966 15.368 -5.178 1.00 53.25 100 VAL A C 1
ATOM 756 O O . VAL A 1 100 ? 8.019 15.075 -5.907 1.00 53.25 100 VAL A O 1
ATOM 759 N N . GLN A 1 101 ? 10.207 15.533 -5.629 1.00 48.16 101 GLN A N 1
ATOM 760 C CA . GLN A 1 101 ? 10.567 15.430 -7.031 1.00 48.16 101 GLN A CA 1
ATOM 761 C C . GLN A 1 101 ? 10.439 13.959 -7.424 1.00 48.16 101 GLN A C 1
ATOM 763 O O . GLN A 1 101 ? 11.317 13.147 -7.144 1.00 48.16 101 GLN A O 1
ATOM 768 N N . GLN A 1 102 ? 9.288 13.597 -7.985 1.00 55.59 102 GLN A N 1
ATOM 769 C CA . GLN A 1 102 ? 9.062 12.240 -8.450 1.00 55.59 102 GLN A CA 1
ATOM 770 C C . GLN A 1 102 ? 9.939 11.945 -9.666 1.00 55.59 102 GLN A C 1
ATOM 772 O O . GLN A 1 102 ? 10.200 12.843 -10.475 1.00 55.59 102 GLN A O 1
ATOM 777 N N . PRO A 1 103 ? 10.391 10.691 -9.811 1.00 57.38 103 PRO A N 1
ATOM 778 C CA . PRO A 1 103 ? 11.113 10.282 -10.997 1.00 57.38 103 PRO A CA 1
ATOM 779 C C . PRO A 1 103 ? 10.232 10.481 -12.229 1.00 57.38 103 PRO A C 1
ATOM 781 O O . PRO A 1 103 ? 9.018 10.268 -12.193 1.00 57.38 103 PRO A O 1
ATOM 784 N N . SER A 1 104 ? 10.869 10.881 -13.329 1.00 60.72 104 SER A N 1
ATOM 785 C CA . SER A 1 104 ? 10.244 11.166 -14.627 1.00 60.72 104 SER A CA 1
ATOM 786 C C . SER A 1 104 ? 9.478 9.978 -15.228 1.00 60.72 104 SER A C 1
ATOM 788 O O . SER A 1 104 ? 8.729 10.170 -16.183 1.00 60.72 104 SER A O 1
ATOM 790 N N . SER A 1 105 ? 9.622 8.781 -14.654 1.00 80.06 105 SER A N 1
ATOM 791 C CA . SER A 1 105 ? 8.786 7.607 -14.887 1.00 80.06 105 SER A CA 1
ATOM 792 C C . SER A 1 105 ? 8.321 7.017 -13.548 1.00 80.06 105 SER A C 1
ATOM 794 O O . SER A 1 105 ? 9.105 6.485 -12.760 1.00 80.06 105 SER A O 1
ATOM 796 N N . SER A 1 106 ? 7.020 7.101 -13.285 1.00 89.00 106 SER A N 1
ATOM 797 C CA . SER A 1 106 ? 6.378 6.473 -12.127 1.00 89.00 106 SER A CA 1
ATOM 798 C C . SER A 1 106 ? 5.202 5.625 -12.593 1.00 89.00 106 SER A C 1
ATOM 800 O O . SER A 1 106 ? 4.682 5.815 -13.695 1.00 89.00 106 SER A O 1
ATOM 802 N N . PHE A 1 107 ? 4.765 4.698 -11.754 1.00 92.44 107 PHE A N 1
ATOM 803 C CA . PHE A 1 107 ? 3.542 3.940 -11.975 1.00 92.44 107 PHE A CA 1
ATOM 804 C C . PHE A 1 107 ? 2.546 4.170 -10.846 1.00 92.44 107 PHE A C 1
ATOM 806 O O . PHE A 1 107 ? 2.900 4.609 -9.748 1.00 92.44 107 PHE A O 1
ATOM 813 N N . GLU A 1 108 ? 1.293 3.836 -11.120 1.00 94.00 108 GLU A N 1
ATOM 814 C CA . GLU A 1 108 ? 0.265 3.644 -10.110 1.00 94.00 108 GLU A CA 1
ATOM 815 C C . GLU A 1 108 ? -0.336 2.242 -10.214 1.00 94.00 108 GLU A C 1
ATOM 817 O O . GLU A 1 108 ? -0.403 1.651 -11.292 1.00 94.00 108 GLU A O 1
ATOM 822 N N . ILE A 1 109 ? -0.794 1.699 -9.094 1.00 94.38 109 ILE A N 1
ATOM 823 C CA . ILE A 1 109 ? -1.534 0.442 -9.052 1.00 94.38 109 ILE A CA 1
ATOM 824 C C . ILE A 1 109 ? -2.733 0.590 -8.121 1.00 94.38 109 ILE A C 1
ATOM 826 O O . ILE A 1 109 ? -2.606 1.001 -6.968 1.00 94.38 109 ILE A O 1
ATOM 830 N N . TRP A 1 110 ? -3.912 0.273 -8.650 1.00 94.25 110 TRP A N 1
ATOM 831 C CA . TRP A 1 110 ? -5.183 0.356 -7.938 1.00 94.25 110 TRP A CA 1
ATOM 832 C C . TRP A 1 110 ? -5.645 -1.037 -7.562 1.00 94.25 110 TRP A C 1
ATOM 834 O O . TRP A 1 110 ? -5.742 -1.894 -8.438 1.00 94.25 110 TRP A O 1
ATOM 844 N N . GLY A 1 111 ? -6.003 -1.267 -6.306 1.00 94.69 111 GLY A N 1
ATOM 845 C CA . GLY A 1 111 ? -6.426 -2.599 -5.897 1.00 94.69 111 GLY A CA 1
ATOM 846 C C . GLY A 1 111 ? -7.219 -2.641 -4.609 1.00 94.69 111 GLY A C 1
ATOM 847 O O . GLY A 1 111 ? -7.269 -1.673 -3.852 1.00 94.69 111 GLY A O 1
ATOM 848 N N . ASP A 1 112 ? -7.850 -3.788 -4.397 1.00 95.50 112 ASP A N 1
ATOM 849 C CA . ASP A 1 112 ? -8.537 -4.129 -3.156 1.00 95.50 112 ASP A CA 1
ATOM 850 C C . ASP A 1 112 ? -7.548 -4.859 -2.241 1.00 95.50 112 ASP A C 1
ATOM 852 O O . ASP A 1 112 ? -6.874 -5.794 -2.679 1.00 95.50 112 ASP A O 1
ATOM 856 N N . VAL A 1 113 ? -7.439 -4.449 -0.979 1.00 96.69 113 VAL A N 1
ATOM 857 C CA . VAL A 1 113 ? -6.549 -5.083 -0.001 1.00 96.69 113 VAL A CA 1
ATOM 858 C C . VAL A 1 113 ? -7.087 -6.461 0.357 1.00 96.69 113 VAL A C 1
ATOM 860 O O . VAL A 1 113 ? -8.205 -6.603 0.846 1.00 96.69 113 VAL A O 1
ATOM 863 N N . LEU A 1 114 ? -6.263 -7.482 0.157 1.00 97.19 114 LEU A N 1
ATOM 864 C CA . LEU A 1 114 ? -6.550 -8.861 0.542 1.00 97.19 114 LEU A CA 1
ATOM 865 C C . LEU A 1 114 ? -6.076 -9.140 1.969 1.00 97.19 114 LEU A C 1
ATOM 867 O O . LEU A 1 114 ? -6.789 -9.754 2.759 1.00 97.19 114 LEU A O 1
ATOM 871 N N . SER A 1 115 ? -4.875 -8.674 2.312 1.00 97.69 115 SER A N 1
ATOM 872 C CA . SER A 1 115 ? -4.281 -8.848 3.639 1.00 97.69 115 SER A CA 1
ATOM 873 C C . SER A 1 115 ? -3.192 -7.812 3.902 1.00 97.69 115 SER A C 1
ATOM 875 O O . SER A 1 115 ? -2.577 -7.296 2.969 1.00 97.69 115 SER A O 1
ATOM 877 N N . VAL A 1 116 ? -2.917 -7.551 5.180 1.00 97.38 116 VAL A N 1
ATOM 878 C CA . VAL A 1 116 ? -1.853 -6.645 5.631 1.00 97.38 116 VAL A CA 1
ATOM 879 C C . VAL A 1 116 ? -0.958 -7.387 6.617 1.00 97.38 116 VAL A C 1
ATOM 881 O O . VAL A 1 116 ? -1.438 -7.827 7.663 1.00 97.38 116 VAL A O 1
ATOM 884 N N . ASP A 1 117 ? 0.331 -7.502 6.304 1.00 97.12 117 ASP A N 1
ATOM 885 C CA . ASP A 1 117 ? 1.354 -7.946 7.247 1.00 97.12 117 ASP A CA 1
ATOM 886 C C . ASP A 1 117 ? 2.018 -6.726 7.892 1.00 97.12 117 ASP A C 1
ATOM 888 O O . ASP A 1 117 ? 2.751 -5.959 7.264 1.00 97.12 117 ASP A O 1
ATOM 892 N N . LYS A 1 118 ? 1.741 -6.533 9.180 1.00 94.25 118 LYS A N 1
ATOM 893 C CA . LYS A 1 118 ? 2.231 -5.388 9.953 1.00 94.25 118 LYS A CA 1
ATOM 894 C C . LYS A 1 118 ? 3.685 -5.551 10.395 1.00 94.25 118 LYS A C 1
ATOM 896 O O . LYS A 1 118 ? 4.339 -4.544 10.657 1.00 94.25 118 LYS A O 1
ATOM 901 N N . ASN A 1 119 ? 4.174 -6.787 10.492 1.00 94.50 119 ASN A N 1
ATOM 902 C CA . ASN A 1 119 ? 5.541 -7.084 10.910 1.00 94.50 119 ASN A CA 1
ATOM 903 C C . ASN A 1 119 ? 6.497 -6.908 9.731 1.00 94.50 119 ASN A C 1
ATOM 905 O O . ASN A 1 119 ? 7.525 -6.249 9.861 1.00 94.50 119 ASN A O 1
ATOM 909 N N . GLU A 1 120 ? 6.115 -7.444 8.573 1.00 95.44 120 GLU A N 1
ATOM 910 C CA . GLU A 1 120 ? 6.892 -7.354 7.333 1.00 95.44 120 GLU A CA 1
ATOM 911 C C . GLU A 1 120 ? 6.638 -6.052 6.563 1.00 95.44 120 GLU A C 1
ATOM 913 O O . GLU A 1 120 ? 7.281 -5.793 5.549 1.00 95.44 120 GLU A O 1
ATOM 918 N N . LYS A 1 121 ? 5.718 -5.211 7.057 1.00 96.88 121 LYS A N 1
ATOM 919 C CA . LYS A 1 121 ? 5.279 -3.967 6.413 1.00 96.88 121 LYS A CA 1
ATOM 920 C C . LYS A 1 121 ? 4.854 -4.209 4.962 1.00 96.88 121 LYS A C 1
ATOM 922 O O . LYS A 1 121 ? 5.298 -3.514 4.051 1.00 96.88 121 LYS A O 1
ATOM 927 N N . ALA A 1 122 ? 3.990 -5.194 4.751 1.00 97.44 122 ALA A N 1
ATOM 928 C CA . ALA A 1 122 ? 3.561 -5.602 3.423 1.00 97.44 122 ALA A CA 1
ATOM 929 C C . ALA A 1 122 ? 2.035 -5.594 3.281 1.00 97.44 122 ALA A C 1
ATOM 931 O O . ALA A 1 122 ? 1.296 -5.870 4.227 1.00 97.44 122 ALA A O 1
ATOM 932 N N . ILE A 1 123 ? 1.552 -5.280 2.082 1.00 97.81 123 ILE A N 1
ATOM 933 C CA . ILE A 1 123 ? 0.129 -5.263 1.739 1.00 97.81 123 ILE A CA 1
ATOM 934 C C . ILE A 1 123 ? -0.070 -6.124 0.500 1.00 97.81 123 ILE A C 1
ATOM 936 O O . ILE A 1 123 ? 0.512 -5.856 -0.550 1.00 97.81 123 ILE A O 1
ATOM 940 N N . ARG A 1 124 ? -0.917 -7.147 0.605 1.00 97.94 124 ARG A N 1
ATOM 941 C CA . ARG A 1 124 ? -1.334 -7.949 -0.547 1.00 97.94 124 ARG A CA 1
ATOM 942 C C . ARG A 1 124 ? -2.597 -7.338 -1.132 1.00 97.94 124 ARG A C 1
ATOM 944 O O . ARG A 1 124 ? -3.561 -7.134 -0.394 1.00 97.94 124 ARG A O 1
ATOM 951 N N . ILE A 1 125 ? -2.608 -7.070 -2.432 1.00 97.38 125 ILE A N 1
ATOM 952 C CA . ILE A 1 125 ? -3.757 -6.490 -3.136 1.00 97.38 125 ILE A CA 1
ATOM 953 C C . ILE A 1 125 ? -4.191 -7.344 -4.320 1.00 97.38 125 ILE A C 1
ATOM 955 O O . ILE A 1 125 ? -3.380 -8.054 -4.906 1.00 97.38 125 ILE A O 1
ATOM 959 N N . SER A 1 126 ? -5.459 -7.215 -4.694 1.00 96.88 126 SER A N 1
ATOM 960 C CA . SER A 1 126 ? -6.018 -7.706 -5.951 1.00 96.88 126 SER A CA 1
ATOM 961 C C . SER A 1 126 ? -6.200 -6.534 -6.920 1.00 96.88 126 SER A C 1
ATOM 963 O O . SER A 1 126 ? -6.859 -5.549 -6.577 1.00 96.88 126 SER A O 1
ATOM 965 N N . SER A 1 127 ? -5.593 -6.607 -8.104 1.00 94.31 127 SER A N 1
ATOM 966 C CA . SER A 1 127 ? -5.531 -5.522 -9.093 1.00 94.31 127 SER A CA 1
ATOM 967 C C . SER A 1 127 ? -5.449 -6.067 -10.520 1.00 94.31 127 SER A C 1
ATOM 969 O O . SER A 1 127 ? -4.994 -7.185 -10.724 1.00 94.31 127 SER A O 1
ATOM 971 N N . ASP A 1 128 ? -5.843 -5.282 -11.520 1.00 85.81 128 ASP A N 1
ATOM 972 C CA . ASP A 1 128 ? -5.754 -5.695 -12.926 1.00 85.81 128 ASP A CA 1
ATOM 973 C C . ASP A 1 128 ? -4.291 -5.635 -13.421 1.00 85.81 128 ASP A C 1
ATOM 975 O O . ASP A 1 128 ? -3.729 -6.634 -13.874 1.00 85.81 128 ASP A O 1
ATOM 979 N N . ALA A 1 129 ? -3.648 -4.464 -13.302 1.00 87.75 129 ALA A N 1
ATOM 980 C CA . ALA A 1 129 ? -2.244 -4.219 -13.652 1.00 87.75 129 ALA A CA 1
ATOM 981 C C . ALA A 1 129 ? -1.771 -2.829 -13.166 1.00 87.75 129 ALA A C 1
ATOM 983 O O . ALA A 1 129 ? -2.598 -1.915 -13.041 1.00 87.75 129 ALA A O 1
ATOM 984 N N . PRO A 1 130 ? -0.454 -2.619 -12.954 1.00 91.75 130 PRO A N 1
ATOM 985 C CA . PRO A 1 130 ? 0.099 -1.275 -12.796 1.00 91.75 130 PRO A CA 1
ATOM 986 C C . PRO A 1 130 ? -0.065 -0.461 -14.089 1.00 91.75 130 PRO A C 1
ATOM 988 O O . PRO A 1 130 ? -0.053 -1.004 -15.195 1.00 91.75 130 PRO A O 1
ATOM 991 N N . ARG A 1 131 ? -0.176 0.860 -13.955 1.00 91.44 131 ARG A N 1
ATOM 992 C CA . ARG A 1 131 ? -0.312 1.803 -15.068 1.00 91.44 131 ARG A CA 1
ATOM 993 C C . ARG A 1 131 ? 0.793 2.854 -14.996 1.00 91.44 131 ARG A C 1
ATOM 995 O O . ARG A 1 131 ? 1.020 3.389 -13.912 1.00 91.44 131 ARG A O 1
ATOM 1002 N N . PRO A 1 132 ? 1.466 3.177 -16.111 1.00 91.00 132 PRO A N 1
ATOM 1003 C CA . PRO A 1 132 ? 2.409 4.287 -16.136 1.00 91.00 132 PRO A CA 1
ATOM 1004 C C . PRO A 1 132 ? 1.673 5.606 -15.904 1.00 91.00 132 PRO A C 1
ATOM 1006 O O . PRO A 1 132 ? 0.587 5.825 -16.446 1.00 91.00 132 PRO A O 1
ATOM 1009 N N . ILE A 1 133 ? 2.286 6.498 -15.132 1.00 86.38 133 ILE A N 1
ATOM 1010 C CA . ILE A 1 133 ? 1.809 7.862 -14.916 1.00 86.38 133 ILE A CA 1
ATOM 1011 C C . ILE A 1 133 ? 2.897 8.857 -15.312 1.00 86.38 133 ILE A C 1
ATOM 1013 O O . ILE A 1 133 ? 4.064 8.724 -14.953 1.00 86.38 133 ILE A O 1
ATOM 1017 N N . ASN A 1 134 ? 2.484 9.887 -16.048 1.00 80.12 134 ASN A N 1
ATOM 1018 C CA . ASN A 1 134 ? 3.367 10.962 -16.516 1.00 80.12 134 ASN A CA 1
ATOM 1019 C C . ASN A 1 134 ? 3.223 12.233 -15.665 1.00 80.12 134 ASN A C 1
ATOM 1021 O O . ASN A 1 134 ? 3.762 13.285 -16.001 1.00 80.12 134 ASN A O 1
ATOM 1025 N N . THR A 1 135 ? 2.442 12.150 -14.589 1.00 76.44 135 THR A N 1
ATOM 1026 C CA . THR A 1 135 ? 2.171 13.240 -13.657 1.00 76.44 135 THR A CA 1
ATOM 1027 C C . THR A 1 135 ? 2.607 12.834 -12.260 1.00 76.44 135 THR A C 1
ATOM 1029 O O . THR A 1 135 ? 2.398 11.675 -11.895 1.00 76.44 135 THR A O 1
ATOM 1032 N N . PRO A 1 136 ? 3.122 13.769 -11.448 1.00 73.94 136 PRO A N 1
ATOM 1033 C CA . PRO A 1 136 ? 3.395 13.483 -10.054 1.00 73.94 136 PRO A CA 1
ATOM 1034 C C . PRO A 1 136 ? 2.142 12.996 -9.305 1.00 73.94 136 PRO A C 1
ATOM 1036 O O . PRO A 1 136 ? 1.090 13.640 -9.335 1.00 73.94 136 PRO A O 1
ATOM 1039 N N . PHE A 1 137 ? 2.257 11.864 -8.617 1.00 78.75 137 PHE A N 1
ATOM 1040 C CA . PHE A 1 137 ? 1.281 11.390 -7.648 1.00 78.75 137 PHE A CA 1
ATOM 1041 C C . PHE A 1 137 ? 1.268 12.335 -6.443 1.00 78.75 137 PHE A C 1
ATOM 1043 O O . PHE A 1 137 ? 2.211 12.389 -5.657 1.00 78.75 137 PHE A O 1
ATOM 1050 N N . THR A 1 138 ? 0.182 13.093 -6.298 1.00 81.62 138 THR A N 1
ATOM 1051 C CA . THR A 1 138 ? -0.015 14.010 -5.169 1.00 81.62 138 THR A CA 1
ATOM 1052 C C . THR A 1 138 ? -1.020 13.385 -4.202 1.00 81.62 138 THR A C 1
ATOM 1054 O O . THR A 1 138 ? -2.225 13.478 -4.462 1.00 81.62 138 THR A O 1
ATOM 1057 N N . PRO A 1 139 ? -0.567 12.722 -3.121 1.00 78.56 139 PRO A N 1
ATOM 1058 C CA . PRO A 1 139 ? -1.478 12.136 -2.149 1.00 78.56 139 PRO A CA 1
ATOM 1059 C C . PRO A 1 139 ? -2.315 13.214 -1.453 1.00 78.56 139 PRO A C 1
ATOM 1061 O O . PRO A 1 139 ? -1.868 14.347 -1.261 1.00 78.56 139 PRO A O 1
ATOM 1064 N N . ARG A 1 140 ? -3.529 12.839 -1.059 1.00 81.19 140 ARG A N 1
ATOM 1065 C CA . ARG A 1 140 ? -4.547 13.706 -0.461 1.00 81.19 140 ARG A CA 1
ATOM 1066 C C . ARG A 1 140 ? -5.056 13.165 0.866 1.00 81.19 140 ARG A C 1
ATOM 1068 O O . ARG A 1 140 ? -4.952 11.973 1.146 1.00 81.19 140 ARG A O 1
ATOM 1075 N N . GLY A 1 141 ? -5.672 14.049 1.646 1.00 82.25 141 GLY A N 1
ATOM 1076 C CA . GLY A 1 141 ? -6.231 13.723 2.957 1.00 82.25 141 GLY A CA 1
ATOM 1077 C C . GLY A 1 141 ? -5.185 13.601 4.080 1.00 82.25 141 GLY A C 1
ATOM 1078 O O . GLY A 1 141 ? -4.001 13.893 3.890 1.00 82.25 141 GLY A O 1
ATOM 1079 N N . PRO A 1 142 ? -5.609 13.245 5.309 1.00 81.25 142 PRO A N 1
ATOM 1080 C CA . PRO A 1 142 ? -4.703 13.090 6.444 1.00 81.25 142 PRO A CA 1
ATOM 1081 C C . PRO A 1 142 ? -3.717 11.931 6.267 1.00 81.25 142 PRO A C 1
ATOM 1083 O O . PRO A 1 142 ? -4.017 10.920 5.630 1.00 81.25 142 PRO A O 1
ATOM 1086 N N . ARG A 1 143 ? -2.554 12.056 6.920 1.00 86.50 143 ARG A N 1
ATOM 1087 C CA . ARG A 1 143 ? -1.624 10.934 7.090 1.00 86.50 143 ARG A CA 1
ATOM 1088 C C . ARG A 1 143 ? -2.280 9.844 7.927 1.00 86.50 143 ARG A C 1
ATOM 1090 O O . ARG A 1 143 ? -2.893 10.138 8.953 1.00 86.50 143 ARG A O 1
ATOM 1097 N N . VAL A 1 144 ? -2.093 8.603 7.508 1.00 88.94 144 VAL A N 1
ATOM 1098 C CA . VAL A 1 144 ? -2.537 7.409 8.233 1.00 88.94 144 VAL A CA 1
ATOM 1099 C C . VAL A 1 144 ? -1.348 6.484 8.462 1.00 88.94 144 VAL A C 1
ATOM 1101 O O . VAL A 1 144 ? -0.240 6.737 7.988 1.00 88.94 144 VAL A O 1
ATOM 1104 N N . SER A 1 145 ? -1.558 5.427 9.228 1.00 91.56 145 SER A N 1
ATOM 1105 C CA . SER A 1 145 ? -0.556 4.410 9.513 1.00 91.56 145 SER A CA 1
ATOM 1106 C C . SER A 1 145 ? -0.944 3.074 8.887 1.00 91.56 145 SER A C 1
ATOM 1108 O O . SER A 1 145 ? -2.096 2.840 8.527 1.00 91.56 145 SER A O 1
ATOM 1110 N N . LEU A 1 146 ? 0.011 2.144 8.814 1.00 93.56 146 LEU A N 1
ATOM 1111 C CA . LEU A 1 146 ? -0.269 0.779 8.361 1.00 93.56 146 LEU A CA 1
ATOM 1112 C C . LEU A 1 146 ? -1.296 0.065 9.262 1.00 93.56 146 LEU A C 1
ATOM 1114 O O . LEU A 1 146 ? -1.946 -0.881 8.831 1.00 93.56 146 LEU A O 1
ATOM 1118 N N . GLN A 1 147 ? -1.458 0.516 10.512 1.00 92.19 147 GLN A N 1
ATOM 1119 C CA . GLN A 1 147 ? -2.442 -0.041 11.441 1.00 92.19 147 GLN A CA 1
ATOM 1120 C C . GLN A 1 147 ? -3.884 0.251 11.024 1.00 92.19 147 GLN A C 1
ATOM 1122 O O . GLN A 1 147 ? -4.776 -0.502 11.413 1.00 92.19 147 GLN A O 1
ATOM 1127 N N . ASP A 1 148 ? -4.081 1.308 10.236 1.00 90.12 148 ASP A N 1
ATOM 1128 C CA . ASP A 1 148 ? -5.389 1.802 9.814 1.00 90.12 148 ASP A CA 1
ATOM 1129 C C . ASP A 1 148 ? -5.883 1.126 8.525 1.00 90.12 148 ASP A C 1
ATOM 1131 O O . ASP A 1 148 ? -7.058 1.239 8.187 1.00 90.12 148 ASP A O 1
ATOM 1135 N N . ILE A 1 149 ? -4.999 0.404 7.824 1.00 92.56 149 ILE A N 1
ATOM 1136 C CA . ILE A 1 149 ? -5.326 -0.351 6.610 1.00 92.56 149 ILE A CA 1
ATOM 1137 C C . ILE A 1 149 ? -5.845 -1.739 6.994 1.00 92.56 149 ILE A C 1
ATOM 1139 O O . ILE A 1 149 ? -5.237 -2.450 7.801 1.00 92.56 149 ILE A O 1
ATOM 1143 N N . LYS A 1 150 ? -6.946 -2.158 6.368 1.00 93.00 150 LYS A N 1
ATOM 1144 C CA . LYS A 1 150 ? -7.566 -3.475 6.568 1.00 93.00 150 LYS A CA 1
ATOM 1145 C C . LYS A 1 150 ? -7.926 -4.150 5.247 1.00 93.00 150 LYS A C 1
ATOM 1147 O O . LYS A 1 150 ? -8.028 -3.517 4.200 1.00 93.00 150 LYS A O 1
ATOM 1152 N N . ALA A 1 151 ? -8.139 -5.464 5.311 1.00 94.88 151 ALA A N 1
ATOM 1153 C CA . ALA A 1 151 ? -8.687 -6.214 4.188 1.00 94.88 151 ALA A CA 1
ATOM 1154 C C . ALA A 1 151 ? -10.044 -5.631 3.757 1.00 94.88 151 ALA A C 1
ATOM 1156 O O . ALA A 1 151 ? -10.867 -5.269 4.598 1.00 94.88 151 ALA A O 1
ATOM 1157 N N . GLY A 1 152 ? -10.258 -5.547 2.447 1.00 91.75 152 GLY A N 1
AT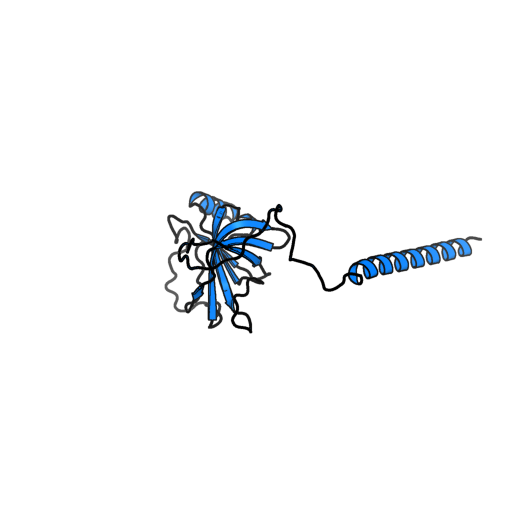OM 1158 C CA . GLY A 1 152 ? -11.421 -4.915 1.829 1.00 91.75 152 GLY A CA 1
ATOM 1159 C C . GLY A 1 152 ? -11.265 -3.419 1.548 1.00 91.75 152 GLY A C 1
ATOM 1160 O O . GLY A 1 152 ? -12.073 -2.879 0.793 1.00 91.75 152 GLY A O 1
ATOM 1161 N N . ASP A 1 153 ? -10.239 -2.747 2.085 1.00 92.38 153 ASP A N 1
ATOM 1162 C CA . ASP A 1 153 ? -9.963 -1.359 1.710 1.00 92.38 153 ASP A CA 1
ATOM 1163 C C . ASP A 1 153 ? -9.545 -1.280 0.238 1.00 92.38 153 ASP A C 1
ATOM 1165 O O . ASP A 1 153 ? -8.765 -2.098 -0.252 1.00 92.38 153 ASP A O 1
ATOM 1169 N N . ARG A 1 154 ? -10.029 -0.260 -0.470 1.00 92.69 154 ARG A N 1
ATOM 1170 C CA . ARG A 1 154 ? -9.528 0.086 -1.801 1.00 92.69 154 ARG A CA 1
ATOM 1171 C C . ARG A 1 154 ? -8.366 1.059 -1.645 1.00 92.69 154 ARG A C 1
ATOM 1173 O O . ARG A 1 154 ? -8.469 2.037 -0.901 1.00 92.69 154 ARG A O 1
ATOM 1180 N N . ILE A 1 155 ? -7.276 0.798 -2.358 1.00 94.19 155 ILE A N 1
ATOM 1181 C CA . ILE A 1 155 ? -6.078 1.636 -2.328 1.00 94.19 155 ILE A CA 1
ATOM 1182 C C . ILE A 1 155 ? -5.603 1.980 -3.735 1.00 94.19 155 ILE A C 1
ATOM 1184 O O . ILE A 1 155 ? -5.869 1.262 -4.702 1.00 94.19 155 ILE A O 1
ATOM 1188 N N . VAL A 1 156 ? -4.843 3.065 -3.816 1.00 93.94 156 VAL A N 1
ATOM 1189 C CA . VAL A 1 156 ? -3.937 3.361 -4.920 1.00 93.94 156 VAL A CA 1
ATOM 1190 C C . VAL A 1 156 ? -2.531 3.505 -4.350 1.00 93.94 156 VAL A C 1
ATOM 1192 O O . VAL A 1 156 ? -2.321 4.210 -3.363 1.00 93.94 156 VAL A O 1
ATOM 1195 N N . ALA A 1 157 ? -1.575 2.805 -4.945 1.00 94.38 157 ALA A N 1
ATOM 1196 C CA . ALA A 1 157 ? -0.166 2.896 -4.598 1.00 94.38 157 ALA A CA 1
ATOM 1197 C C . ALA A 1 157 ? 0.627 3.444 -5.782 1.00 94.38 157 ALA A C 1
ATOM 1199 O O . ALA A 1 157 ? 0.278 3.172 -6.929 1.00 94.38 157 ALA A O 1
ATOM 1200 N N . SER A 1 158 ? 1.690 4.198 -5.514 1.00 93.44 158 SER A N 1
ATOM 1201 C CA . SER A 1 158 ? 2.558 4.756 -6.550 1.00 93.44 158 SER A CA 1
ATOM 1202 C C . SER A 1 158 ? 4.027 4.698 -6.149 1.00 93.44 158 SER A C 1
ATOM 1204 O O . SER A 1 158 ? 4.384 4.934 -4.990 1.00 93.44 158 SER A O 1
ATOM 1206 N N . SER A 1 159 ? 4.875 4.365 -7.123 1.00 91.88 159 SER A N 1
ATOM 1207 C CA . SER A 1 159 ? 6.329 4.336 -6.980 1.00 91.88 159 SER A CA 1
ATOM 1208 C C . SER A 1 159 ? 7.027 4.545 -8.327 1.00 91.88 159 SER A C 1
ATOM 1210 O O . SER A 1 159 ? 6.386 4.636 -9.377 1.00 91.88 159 SER A O 1
ATOM 1212 N N . ALA A 1 160 ? 8.352 4.624 -8.279 1.00 89.38 160 ALA A N 1
ATOM 1213 C CA . ALA A 1 160 ? 9.219 4.645 -9.447 1.00 89.38 160 ALA A CA 1
ATOM 1214 C C . ALA A 1 160 ? 9.287 3.267 -10.119 1.00 89.38 160 ALA A C 1
ATOM 1216 O O . ALA A 1 160 ? 9.145 2.239 -9.457 1.00 89.38 160 ALA A O 1
ATOM 1217 N N . TYR A 1 161 ? 9.577 3.242 -11.416 1.00 90.06 161 TYR A N 1
ATOM 1218 C CA . TYR A 1 161 ? 10.073 2.024 -12.058 1.00 90.06 161 TYR A CA 1
ATOM 1219 C C . TYR A 1 161 ? 11.516 1.728 -11.610 1.00 90.06 161 TYR A C 1
ATOM 1221 O O . TYR A 1 161 ? 12.264 2.652 -11.283 1.00 90.06 161 TYR A O 1
ATOM 1229 N N . ASN A 1 162 ? 11.911 0.453 -11.612 1.00 89.88 162 ASN A N 1
ATOM 1230 C CA . ASN A 1 162 ? 13.297 0.049 -11.364 1.00 89.88 162 ASN A CA 1
ATOM 1231 C C . ASN A 1 162 ? 14.208 0.362 -12.572 1.00 89.88 162 ASN A C 1
ATOM 1233 O O . ASN A 1 162 ? 13.758 0.851 -13.611 1.00 89.88 162 ASN A O 1
ATOM 1237 N N . GLU A 1 163 ? 15.502 0.049 -12.456 1.00 89.00 163 GLU A N 1
ATOM 1238 C CA . GLU A 1 163 ? 16.505 0.288 -13.510 1.00 89.00 163 GLU A CA 1
ATOM 1239 C C . GLU A 1 163 ? 16.200 -0.442 -14.834 1.00 89.00 163 GLU A C 1
ATOM 1241 O O . GLU A 1 163 ? 16.630 0.009 -15.895 1.00 89.00 163 GLU A O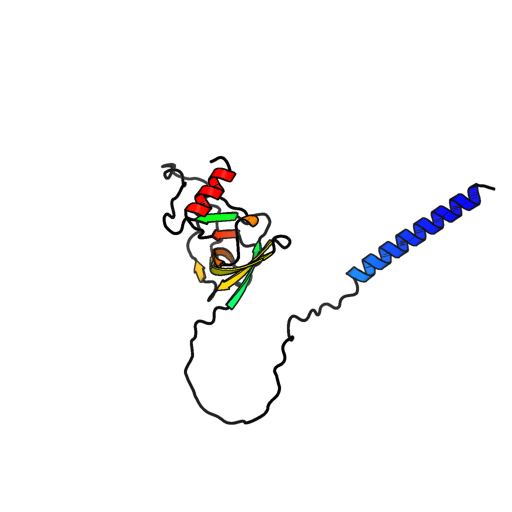 1
ATOM 1246 N N . ASN A 1 164 ? 15.415 -1.524 -14.789 1.00 90.19 164 ASN A N 1
ATOM 1247 C CA . ASN A 1 164 ? 14.986 -2.290 -15.963 1.00 90.19 164 ASN A CA 1
ATOM 1248 C C . ASN A 1 164 ? 13.695 -1.738 -16.599 1.00 90.19 164 ASN A C 1
ATOM 1250 O O . ASN A 1 164 ? 13.243 -2.257 -17.619 1.00 90.19 164 ASN A O 1
ATOM 1254 N N . GLY A 1 165 ? 13.085 -0.703 -16.012 1.00 87.38 165 GLY A N 1
ATOM 1255 C CA . GLY A 1 165 ? 11.794 -0.169 -16.450 1.00 87.38 165 GLY A CA 1
ATOM 1256 C C . GLY A 1 165 ? 10.590 -1.003 -16.000 1.00 87.38 165 GLY A C 1
ATOM 1257 O O . GLY A 1 165 ? 9.497 -0.838 -16.539 1.00 87.38 165 GLY A O 1
ATOM 1258 N N . GLU A 1 166 ? 10.764 -1.888 -15.019 1.00 90.69 166 GLU A N 1
ATOM 1259 C CA . GLU A 1 166 ? 9.698 -2.712 -14.448 1.00 90.69 166 GLU A CA 1
ATOM 1260 C C . GLU A 1 166 ? 9.142 -2.074 -13.171 1.00 90.69 166 GLU A C 1
ATOM 1262 O O . GLU A 1 166 ? 9.827 -1.316 -12.480 1.00 90.69 166 GLU A O 1
ATOM 1267 N N . ALA A 1 167 ? 7.863 -2.320 -12.880 1.00 90.62 167 ALA A N 1
ATOM 1268 C CA . ALA A 1 167 ? 7.218 -1.750 -11.702 1.00 90.62 167 ALA A CA 1
ATOM 1269 C C . ALA A 1 167 ? 7.855 -2.330 -10.429 1.00 90.62 167 ALA A C 1
ATOM 1271 O O . ALA A 1 167 ? 7.778 -3.536 -10.190 1.00 90.62 167 ALA A O 1
ATOM 1272 N N . ASP A 1 168 ? 8.474 -1.472 -9.618 1.00 91.69 168 ASP A N 1
ATOM 1273 C CA . ASP A 1 168 ? 9.084 -1.878 -8.357 1.00 91.69 168 ASP A CA 1
ATOM 1274 C C . ASP A 1 168 ? 8.056 -1.856 -7.223 1.00 91.69 168 ASP A C 1
ATOM 1276 O O . ASP A 1 168 ? 7.636 -0.800 -6.740 1.00 91.69 168 ASP A O 1
ATOM 1280 N N . TYR A 1 169 ? 7.634 -3.046 -6.805 1.00 94.00 169 TYR A N 1
ATOM 1281 C CA . TYR A 1 169 ? 6.728 -3.222 -5.670 1.00 94.00 169 TYR A CA 1
ATOM 1282 C C . TYR A 1 169 ? 7.459 -3.300 -4.329 1.00 94.00 169 TYR A C 1
ATOM 1284 O O . TYR A 1 169 ? 6.816 -3.368 -3.277 1.00 94.00 169 TYR A O 1
ATOM 1292 N N . THR A 1 170 ? 8.791 -3.288 -4.356 1.00 90.94 170 THR A N 1
ATOM 1293 C CA . THR A 1 170 ? 9.619 -3.176 -3.167 1.00 90.94 170 THR A CA 1
ATOM 1294 C C . THR A 1 170 ? 9.890 -1.698 -2.918 1.00 90.94 170 THR A C 1
ATOM 1296 O O . THR A 1 170 ? 10.331 -0.979 -3.802 1.00 90.94 170 THR A O 1
ATOM 1299 N N . ASN A 1 171 ? 9.586 -1.206 -1.715 1.00 89.38 171 ASN A N 1
ATOM 1300 C CA . ASN A 1 171 ? 9.803 0.197 -1.346 1.00 89.38 171 ASN A CA 1
ATOM 1301 C C . ASN A 1 171 ? 8.848 1.195 -2.041 1.00 89.38 171 ASN A C 1
ATOM 1303 O O . ASN A 1 171 ? 9.259 2.227 -2.575 1.00 89.38 171 ASN A O 1
ATOM 1307 N N . ILE A 1 172 ? 7.543 0.900 -2.001 1.00 94.19 172 ILE A N 1
ATOM 1308 C CA . ILE A 1 172 ? 6.492 1.803 -2.499 1.00 94.19 172 ILE A CA 1
ATOM 1309 C C . ILE A 1 172 ? 6.621 3.195 -1.867 1.00 94.19 172 ILE A C 1
ATOM 1311 O O . ILE A 1 172 ? 6.738 3.317 -0.651 1.00 94.19 172 ILE A O 1
ATOM 1315 N N . GLN A 1 173 ? 6.550 4.261 -2.665 1.00 93.06 173 GLN A N 1
ATOM 1316 C CA . GLN A 1 173 ? 6.693 5.629 -2.150 1.00 93.06 173 GLN A CA 1
ATOM 1317 C C . GLN A 1 173 ? 5.409 6.145 -1.499 1.00 93.06 173 GLN A C 1
ATOM 1319 O O . GLN A 1 173 ? 5.448 6.711 -0.404 1.00 93.06 173 GLN A O 1
ATOM 1324 N N . PHE A 1 174 ? 4.269 5.936 -2.155 1.00 93.69 174 PHE A N 1
ATOM 1325 C CA . PHE A 1 174 ? 2.991 6.489 -1.725 1.00 93.69 174 PHE A CA 1
ATOM 1326 C C . PHE A 1 174 ? 1.895 5.437 -1.731 1.00 93.69 174 PHE A C 1
ATOM 1328 O O . PHE A 1 174 ? 1.783 4.653 -2.671 1.00 93.69 174 PHE A O 1
ATOM 1335 N N . ILE A 1 175 ? 1.050 5.471 -0.704 1.00 94.44 175 ILE A N 1
ATOM 1336 C CA . ILE A 1 175 ? -0.195 4.708 -0.641 1.00 94.44 175 ILE A CA 1
ATOM 1337 C C . ILE A 1 175 ? -1.310 5.645 -0.193 1.00 94.44 175 ILE A C 1
ATOM 1339 O O . ILE A 1 175 ? -1.195 6.321 0.829 1.00 94.44 175 ILE A O 1
ATOM 1343 N N . GLN A 1 176 ? -2.407 5.658 -0.939 1.00 92.88 176 GLN A N 1
ATOM 1344 C CA . GLN A 1 176 ? -3.634 6.336 -0.556 1.00 92.88 176 GLN A CA 1
ATOM 1345 C C . GLN A 1 176 ? -4.766 5.319 -0.452 1.00 92.88 176 GLN A C 1
ATOM 1347 O O . GLN A 1 176 ? -5.058 4.604 -1.409 1.00 92.88 176 GLN A O 1
ATOM 1352 N N . ILE A 1 177 ? -5.404 5.261 0.711 1.00 92.12 177 ILE A N 1
ATOM 1353 C CA . ILE A 1 177 ? -6.550 4.394 0.990 1.00 92.12 177 ILE A CA 1
ATOM 1354 C C . ILE A 1 177 ? -7.851 5.195 0.882 1.00 92.12 177 ILE A C 1
ATOM 1356 O O . ILE A 1 177 ? -7.849 6.391 1.175 1.00 92.12 177 ILE A O 1
ATOM 1360 N N . THR A 1 178 ? -8.964 4.562 0.495 1.00 87.25 178 THR A N 1
ATOM 1361 C CA . THR A 1 178 ? -10.290 5.214 0.408 1.00 87.25 178 THR A CA 1
ATOM 1362 C C . THR A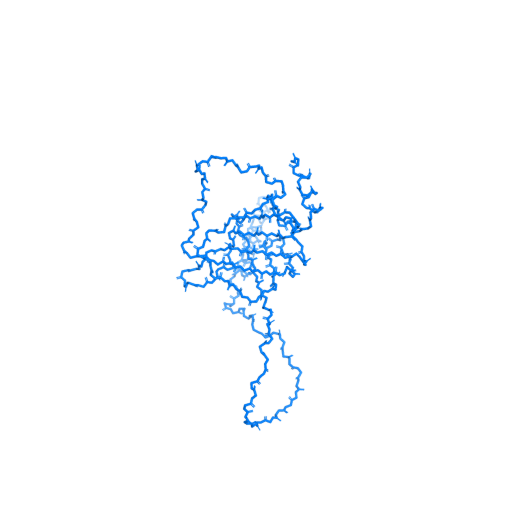 1 178 ? -11.281 4.698 1.472 1.00 87.25 178 THR A C 1
ATOM 1364 O O . THR A 1 178 ? -12.232 3.987 1.126 1.00 87.25 178 THR A O 1
ATOM 1367 N N . PRO A 1 179 ? -11.065 4.991 2.765 1.00 79.38 179 PRO A N 1
ATOM 1368 C CA . PRO A 1 179 ? -11.969 4.608 3.846 1.00 79.38 179 PRO A CA 1
ATOM 1369 C C . PRO A 1 179 ? -13.246 5.468 3.854 1.00 79.38 179 PRO A C 1
ATOM 1371 O O . PRO A 1 179 ? -13.380 6.439 3.097 1.00 79.38 179 PRO A O 1
ATOM 1374 N N . SER A 1 180 ? -14.197 5.119 4.723 1.00 76.25 180 SER A N 1
ATOM 1375 C CA . SER A 1 180 ? -15.427 5.902 4.899 1.00 76.25 180 SER A CA 1
ATOM 1376 C C . SER A 1 180 ? -15.146 7.260 5.562 1.00 76.25 180 SER A C 1
ATOM 1378 O O . SER A 1 180 ? -14.155 7.440 6.277 1.00 76.25 180 SER A O 1
ATOM 1380 N N . VAL A 1 181 ? -16.040 8.237 5.375 1.00 73.06 181 VAL A N 1
ATOM 1381 C CA . VAL A 1 181 ? -15.942 9.546 6.055 1.00 73.06 181 VAL A CA 1
ATOM 1382 C C . VAL A 1 181 ? -15.882 9.401 7.582 1.00 73.06 181 VAL A C 1
ATOM 1384 O O . VAL A 1 181 ? -15.138 10.128 8.242 1.00 73.06 181 VAL A O 1
ATOM 1387 N N . GLU A 1 182 ? -16.646 8.479 8.165 1.00 79.50 182 GLU A N 1
ATOM 1388 C CA . GLU A 1 182 ? -16.656 8.209 9.608 1.00 79.50 182 GLU A CA 1
ATOM 1389 C C . GLU A 1 182 ? -15.315 7.657 10.090 1.00 79.50 182 GLU A C 1
ATOM 1391 O O . GLU A 1 182 ? -14.840 8.040 11.159 1.00 79.50 182 GLU A O 1
ATOM 1396 N N . GLU A 1 183 ? -14.689 6.781 9.306 1.00 81.75 183 GLU A N 1
ATOM 1397 C CA . GLU A 1 183 ? -13.361 6.252 9.612 1.00 81.75 183 GLU A CA 1
ATOM 1398 C C . GLU A 1 183 ? -12.323 7.376 9.600 1.00 81.75 183 GLU A C 1
ATOM 1400 O O . GLU A 1 183 ? -11.550 7.508 10.546 1.00 81.75 183 GLU A O 1
ATOM 1405 N N . ILE A 1 184 ? -12.367 8.270 8.612 1.00 78.94 184 ILE A N 1
ATOM 1406 C CA . ILE A 1 184 ? -11.439 9.409 8.550 1.00 78.94 184 ILE A CA 1
ATOM 1407 C C . ILE A 1 184 ? -11.655 10.388 9.695 1.00 78.94 184 ILE A C 1
ATOM 1409 O O . ILE A 1 184 ? -10.683 10.903 10.246 1.00 78.94 184 ILE A O 1
ATOM 1413 N N . LYS A 1 185 ? -12.907 10.639 10.088 1.00 79.25 185 LYS A N 1
ATOM 1414 C CA . LYS A 1 185 ? -13.216 11.434 11.285 1.00 79.25 185 LYS A CA 1
ATOM 1415 C C . LYS A 1 185 ? -12.530 10.857 12.518 1.00 79.25 185 LYS A C 1
ATOM 1417 O O . LYS A 1 185 ? -11.777 11.571 13.174 1.00 79.25 185 LYS A O 1
ATOM 1422 N N . ARG A 1 186 ? -12.701 9.554 12.763 1.00 83.31 186 ARG A N 1
ATOM 1423 C CA . ARG A 1 186 ? -12.061 8.857 13.890 1.00 83.31 186 ARG A CA 1
ATOM 1424 C C . ARG A 1 186 ? -10.535 8.927 13.827 1.00 83.31 186 ARG A C 1
ATOM 1426 O O . ARG A 1 186 ? -9.898 9.137 14.854 1.00 83.31 186 ARG A O 1
ATOM 1433 N N . LEU A 1 187 ? -9.952 8.784 12.634 1.00 78.56 187 LEU A N 1
ATOM 1434 C CA . LEU A 1 187 ? -8.502 8.872 12.428 1.00 78.56 187 LEU A CA 1
ATOM 1435 C C . LEU A 1 187 ? -7.941 10.269 12.721 1.00 78.56 187 LEU A C 1
ATOM 1437 O O . LEU A 1 187 ? -6.797 10.387 13.141 1.00 78.56 187 LEU A O 1
ATOM 1441 N N . ARG A 1 188 ? -8.718 11.336 12.520 1.00 74.25 188 ARG A N 1
ATOM 1442 C CA . ARG A 1 188 ? -8.291 12.703 12.863 1.00 74.25 188 ARG A CA 1
ATOM 1443 C C . ARG A 1 188 ? -8.452 13.013 14.344 1.00 74.25 188 ARG A C 1
ATOM 1445 O O . ARG A 1 188 ? -7.539 13.573 14.948 1.00 74.25 188 ARG A O 1
ATOM 1452 N N . GLU A 1 189 ? -9.567 12.584 14.929 1.00 81.25 189 GLU A N 1
ATOM 1453 C CA . GLU A 1 189 ? -9.824 12.727 16.364 1.00 81.25 189 GLU A CA 1
ATOM 1454 C C . GLU A 1 189 ? -8.734 12.031 17.192 1.00 81.25 189 GLU A C 1
ATOM 1456 O O . GLU A 1 189 ? -8.224 12.611 18.150 1.00 81.25 189 GLU A O 1
ATOM 1461 N N . SER A 1 190 ? -8.295 10.832 16.784 1.00 76.19 190 SER A N 1
ATOM 1462 C CA . SER A 1 190 ? -7.190 10.118 17.442 1.00 76.19 190 SER A CA 1
ATOM 1463 C C . SER A 1 190 ? -5.832 10.817 17.295 1.00 76.19 190 SER A C 1
ATOM 1465 O O . SER A 1 190 ? -4.941 10.614 18.119 1.00 76.19 190 SER A O 1
ATOM 1467 N N . GLN A 1 191 ? -5.678 11.672 16.281 1.00 70.12 191 GLN A N 1
ATOM 1468 C CA . GLN A 1 191 ? -4.484 12.483 16.031 1.00 70.12 191 GLN A CA 1
ATOM 1469 C C . GLN A 1 191 ? -4.538 13.870 16.694 1.00 70.12 191 GLN A C 1
ATOM 1471 O O . GLN A 1 191 ? -3.589 14.644 16.551 1.00 70.12 191 GLN A O 1
ATOM 1476 N N . GLY A 1 192 ? -5.619 14.202 17.410 1.00 65.56 192 GLY A N 1
ATOM 1477 C CA . GLY A 1 192 ? -5.788 15.496 18.076 1.00 65.56 192 GLY A CA 1
ATOM 1478 C C . GLY A 1 192 ? -5.957 16.678 17.113 1.00 65.56 192 GLY A C 1
ATOM 1479 O O . GLY A 1 192 ? -5.529 17.785 17.446 1.00 65.56 192 GLY A O 1
ATOM 1480 N N . LYS A 1 193 ? -6.528 16.447 15.921 1.00 55.06 193 LYS A N 1
ATOM 1481 C CA . LYS A 1 193 ? -6.757 17.459 14.874 1.00 55.06 193 LYS A CA 1
ATOM 1482 C C . LYS A 1 193 ? -8.218 17.621 14.486 1.00 55.06 193 LYS A C 1
ATOM 1484 O O . LYS A 1 193 ? -8.927 16.597 14.409 1.00 55.06 193 LYS A O 1
#

pLDDT: mean 74.51, std 20.89, range [29.98, 97.94]

Secondary structure (DSSP, 8-state):
--HHHHHHHHHHHHHHHHHHHHHHHHHHH---S----S-S----------------------PEEEEEEEEEEEEEEE--SS-TTTTPPP----S--------SSEEEEEEEEEEEETTTTEEEEEES--EEESS-----S-B--GGG--TT-EEEEEEEB-TTS-B--EEEEEEEE---HHHHHHHHHTTT-

Sequence (193 aa):
MTNKLFTATIVILVLVAVGLGYFIYRQKSGGPNDLLFERRFSSSDSPQSEDTSDTQAGAGDEKKEFLLVLGENTQLFGIAKENPYYGEPPASTSIGGDAVQQPSSSFEIWGDVLSVDKNEKAIRISSDAPRPINTPFTPRGPRVSLQDIKAGDRIVASSAYNENGEADYTNIQFIQITPSVEEIKRLRESQGK

Radius of gyration: 26.32 Å; chains: 1; bounding box: 60×68×79 Å